Protein AF-A0AAD2FPY6-F1 (afdb_monomer)

Radius of gyration: 21.49 Å; Cα contacts (8 Å, |Δi|>4): 283; chains: 1; bounding box: 86×45×72 Å

Organism: NCBI:txid2856

Nearest PDB structures (foldseek):
  3mx7-assembly1_A  TM=7.361E-01  e=7.196E-02  Homo sapiens
  7exo-assembly1_A  TM=6.434E-01  e=6.376E-01  Methanocaldococcus jannaschii DSM 2661
  5m3l-assembly1_M  TM=3.464E-01  e=4.542E+00  Lumbricus terrestris
  3dwo-assembly1_X  TM=2.049E-01  e=5.649E+00  Pseudomonas aeruginosa

Solvent-accessible surface area (backbone atoms only — not comparable to full-atom values): 12281 Å² total; per-residue (Å²): 140,84,84,84,80,87,82,74,87,87,76,80,83,72,75,75,75,81,50,68,45,68,20,42,57,47,81,43,70,42,60,101,75,70,44,87,45,21,36,36,38,37,40,38,31,33,52,68,71,51,90,71,67,79,55,72,46,39,42,35,41,39,37,28,71,80,73,34,38,36,38,34,27,50,74,84,43,81,74,49,73,54,66,52,83,73,71,61,61,50,75,52,73,52,66,50,98,90,64,57,34,40,34,43,35,41,41,77,62,84,70,87,84,49,34,96,78,48,35,44,66,40,48,29,51,72,54,37,75,50,53,70,50,73,74,77,85,70,98,66,82,86,71,80,78,69,82,72,87,61,98,40,50,49,32,53,53,50,67,78,27,76,88,54,61,73,79,61,95,74,66,77,77,82,83,55,84,84,78,78,81,80,78,79,80,79,77,82,83,85,78,134

Secondary structure (DSSP, 8-state):
-------------------B--EEEEEEE-STT--TTEEEEEEEEEBSS-SS--PEEEEEEEEETTTTEEEEEETTEEEEEEE--S-SEEEEEEE-TTS-EEEEEEESSPPTTS-TT-B-EEEEETTEEPPEE----S-------------S--BHHHHH-TT-----TTTTSSS-----------------

Structure (mmCIF, N/CA/C/O backbone):
data_AF-A0AAD2FPY6-F1
#
_entry.id   AF-A0AAD2FPY6-F1
#
loop_
_atom_site.group_PDB
_atom_site.id
_atom_site.type_symbol
_atom_site.label_atom_id
_atom_site.label_alt_id
_atom_site.label_comp_id
_atom_site.label_asym_id
_atom_site.label_entity_id
_atom_site.label_seq_id
_atom_site.pdbx_PDB_ins_code
_atom_site.Cartn_x
_atom_site.Cartn_y
_atom_site.Cartn_z
_atom_site.occupancy
_atom_site.B_iso_or_equiv
_atom_site.auth_seq_id
_atom_site.auth_comp_id
_atom_site.auth_asym_id
_atom_site.auth_atom_id
_atom_site.pdbx_PDB_model_num
ATOM 1 N N . MET A 1 1 ? -65.415 -17.790 -3.833 1.00 41.69 1 MET A N 1
ATOM 2 C CA . MET A 1 1 ? -64.042 -18.068 -3.365 1.00 41.69 1 MET A CA 1
ATOM 3 C C . MET A 1 1 ? -63.101 -17.266 -4.238 1.00 41.69 1 MET A C 1
ATOM 5 O O . MET A 1 1 ? -62.946 -17.594 -5.404 1.00 41.69 1 MET A O 1
ATOM 9 N N . THR A 1 2 ? -62.577 -16.170 -3.710 1.00 38.69 2 THR A N 1
ATOM 10 C CA . THR A 1 2 ? -61.610 -15.289 -4.374 1.00 38.69 2 THR A CA 1
ATOM 11 C C . THR A 1 2 ? -60.285 -15.458 -3.643 1.00 38.69 2 THR A C 1
ATOM 13 O O . THR A 1 2 ? -60.242 -15.327 -2.423 1.00 38.69 2 THR A O 1
ATOM 16 N N . ILE A 1 3 ? -59.238 -15.835 -4.375 1.00 44.59 3 ILE A N 1
ATOM 17 C CA . ILE A 1 3 ? -57.893 -16.057 -3.837 1.00 44.59 3 ILE A CA 1
ATOM 18 C C . ILE A 1 3 ? -57.096 -14.787 -4.134 1.00 44.59 3 ILE A C 1
ATOM 20 O O . ILE A 1 3 ? -56.821 -14.497 -5.296 1.00 44.59 3 ILE A O 1
ATOM 24 N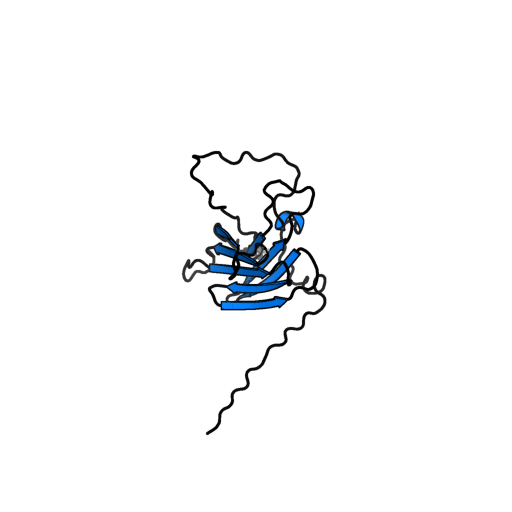 N . SER A 1 4 ? -56.779 -14.017 -3.094 1.00 42.12 4 SER A N 1
ATOM 25 C CA . SER A 1 4 ? -55.832 -12.902 -3.173 1.00 42.12 4 SER A CA 1
ATOM 26 C C . SER A 1 4 ? -54.415 -13.462 -3.086 1.00 42.12 4 SER A C 1
ATOM 28 O O . SER A 1 4 ? -54.104 -14.196 -2.150 1.00 42.12 4 SER A O 1
ATOM 30 N N . ILE A 1 5 ? -53.575 -13.139 -4.067 1.00 52.44 5 ILE A N 1
ATOM 31 C CA . ILE A 1 5 ? -52.151 -13.481 -4.079 1.00 52.44 5 ILE A CA 1
ATOM 32 C C . ILE A 1 5 ? -51.395 -12.173 -3.842 1.00 52.44 5 ILE A C 1
ATOM 34 O O . ILE A 1 5 ? -51.294 -11.348 -4.750 1.00 52.44 5 ILE A O 1
ATOM 38 N N . ASP A 1 6 ? -50.913 -11.974 -2.616 1.00 47.16 6 ASP A N 1
ATOM 39 C CA . ASP A 1 6 ? -49.970 -10.905 -2.287 1.00 47.16 6 ASP A CA 1
ATOM 40 C C . ASP A 1 6 ? -48.587 -11.293 -2.820 1.00 47.16 6 ASP A C 1
ATOM 42 O O . ASP A 1 6 ? -47.890 -12.138 -2.257 1.00 47.16 6 ASP A O 1
ATOM 46 N N . ASN A 1 7 ? -48.193 -10.677 -3.933 1.00 45.91 7 ASN A N 1
ATOM 47 C CA . ASN A 1 7 ? -46.814 -10.688 -4.405 1.00 45.91 7 ASN A CA 1
ATOM 48 C C . ASN A 1 7 ? -46.072 -9.515 -3.759 1.00 45.91 7 ASN A C 1
ATOM 50 O O . ASN A 1 7 ? -46.011 -8.421 -4.320 1.00 45.91 7 ASN A O 1
ATOM 54 N N . THR A 1 8 ? -45.483 -9.754 -2.592 1.00 52.88 8 THR A N 1
ATOM 55 C CA . THR A 1 8 ? -44.493 -8.850 -1.999 1.00 52.88 8 THR A CA 1
ATOM 56 C C . THR A 1 8 ? -43.105 -9.310 -2.447 1.00 52.88 8 THR A C 1
ATOM 58 O O . THR A 1 8 ? -42.637 -10.348 -1.976 1.00 52.88 8 THR A O 1
ATOM 61 N N . PRO A 1 9 ? -42.405 -8.602 -3.351 1.00 48.06 9 PRO A N 1
ATOM 62 C CA . PRO A 1 9 ? -40.999 -8.886 -3.591 1.00 48.06 9 PRO A CA 1
ATOM 63 C C . PRO A 1 9 ? -40.174 -8.375 -2.402 1.00 48.06 9 PRO A C 1
ATOM 65 O O . PRO A 1 9 ? -39.776 -7.216 -2.342 1.00 48.06 9 PRO A O 1
ATOM 68 N N . SER A 1 10 ? -39.919 -9.253 -1.435 1.00 53.12 10 SER A N 1
ATOM 69 C CA . SER A 1 10 ? -38.893 -9.073 -0.411 1.00 53.12 10 SER A CA 1
ATOM 70 C C . SER A 1 10 ? -37.548 -9.542 -0.963 1.00 53.12 10 SER A C 1
ATOM 72 O O . SER A 1 10 ? -37.195 -10.706 -0.797 1.00 53.12 10 SER A O 1
ATOM 74 N N . ASN A 1 11 ? -36.829 -8.660 -1.658 1.00 49.25 11 ASN A N 1
ATOM 75 C CA . ASN A 1 11 ? -35.364 -8.658 -1.650 1.00 49.25 11 ASN A CA 1
ATOM 76 C C . ASN A 1 11 ? -34.836 -7.390 -2.330 1.00 49.25 11 ASN A C 1
ATOM 78 O O . ASN A 1 11 ? -34.628 -7.352 -3.540 1.00 49.25 11 ASN A O 1
ATOM 82 N N . VAL A 1 12 ? -34.631 -6.340 -1.542 1.00 45.53 12 VAL A N 1
ATOM 83 C CA . VAL A 1 12 ? -33.696 -5.278 -1.911 1.00 45.53 12 VAL A CA 1
ATOM 84 C C . VAL A 1 12 ? -32.571 -5.381 -0.901 1.00 45.53 12 VAL A C 1
ATOM 86 O O . VAL A 1 12 ? -32.570 -4.708 0.127 1.00 45.53 12 VAL A O 1
ATOM 89 N N . ASP A 1 13 ? -31.657 -6.307 -1.181 1.00 43.38 13 ASP A N 1
ATOM 90 C CA . ASP A 1 13 ? -30.332 -6.311 -0.581 1.00 43.38 13 ASP A CA 1
ATOM 91 C C . ASP A 1 13 ? -29.647 -5.042 -1.098 1.00 43.38 13 ASP A C 1
ATOM 93 O O . ASP A 1 13 ? -29.102 -4.990 -2.202 1.00 43.38 13 ASP A O 1
ATOM 97 N N . THR A 1 14 ? -29.862 -3.946 -0.371 1.00 39.25 14 THR A N 1
ATOM 98 C CA . THR A 1 14 ? -29.267 -2.653 -0.682 1.00 39.25 14 THR A CA 1
ATOM 99 C C . THR A 1 14 ? -27.809 -2.795 -0.302 1.00 39.25 14 THR A C 1
ATOM 101 O O . THR A 1 14 ? -27.435 -2.581 0.846 1.00 39.25 14 THR A O 1
ATOM 104 N N . THR A 1 15 ? -26.995 -3.230 -1.260 1.00 49.34 15 THR A N 1
ATOM 105 C CA . THR A 1 15 ? -25.542 -3.184 -1.158 1.00 49.34 15 THR A CA 1
ATOM 106 C C . THR A 1 15 ? -25.181 -1.709 -1.022 1.00 49.34 15 THR A C 1
ATOM 108 O O . THR A 1 15 ? -25.094 -0.990 -2.019 1.00 49.34 15 THR A O 1
ATOM 111 N N . GLU A 1 16 ? -25.095 -1.214 0.215 1.00 48.28 16 GLU A N 1
ATOM 112 C CA . GLU A 1 16 ? -24.721 0.166 0.484 1.00 48.28 16 GLU A CA 1
ATOM 113 C C . GLU A 1 16 ? -23.359 0.396 -0.163 1.00 48.28 16 GLU A C 1
ATOM 115 O O . GLU A 1 16 ? -22.349 -0.209 0.199 1.00 48.28 16 GLU A O 1
ATOM 120 N N . ALA A 1 17 ? -23.360 1.201 -1.223 1.00 53.75 17 ALA A N 1
ATOM 121 C CA . ALA A 1 17 ? -22.190 1.433 -2.037 1.00 53.75 17 ALA A CA 1
ATOM 122 C C . ALA A 1 17 ? -21.151 2.184 -1.199 1.00 53.75 17 ALA A C 1
ATOM 124 O O . ALA A 1 17 ? -21.163 3.411 -1.134 1.00 53.75 17 ALA A O 1
ATOM 125 N N . THR A 1 18 ? -20.227 1.437 -0.592 1.00 55.56 18 THR A N 1
ATOM 126 C CA . THR A 1 18 ? -19.112 1.979 0.186 1.00 55.56 18 THR A CA 1
ATOM 127 C C . THR A 1 18 ? -18.372 3.013 -0.644 1.00 55.56 18 THR A C 1
ATOM 129 O O . THR A 1 18 ? -17.821 2.683 -1.692 1.00 55.56 18 THR A O 1
ATOM 132 N N . SER A 1 19 ? -18.417 4.277 -0.246 1.00 63.72 19 SER A N 1
ATOM 133 C CA . SER A 1 19 ? -17.789 5.357 -1.002 1.00 63.72 19 SER A CA 1
ATOM 134 C C . SER A 1 19 ? -16.558 5.810 -0.230 1.00 63.72 19 SER A C 1
ATOM 136 O O . SER A 1 19 ? -16.659 6.383 0.847 1.00 63.72 19 SER A O 1
ATOM 138 N N . VAL A 1 20 ? -15.375 5.495 -0.741 1.00 64.38 20 VAL A N 1
ATOM 139 C CA . VAL A 1 20 ? -14.111 5.994 -0.188 1.00 64.38 20 VAL A CA 1
ATOM 140 C C . VAL A 1 20 ? -13.728 7.205 -1.025 1.00 64.38 20 VAL A C 1
ATOM 142 O O . VAL A 1 20 ? -13.802 7.143 -2.256 1.00 64.38 20 VAL A O 1
ATOM 145 N N . SER A 1 21 ? -13.389 8.322 -0.381 1.00 67.12 21 SER A N 1
ATOM 146 C CA . SER A 1 21 ? -12.919 9.501 -1.110 1.00 67.12 21 SER A CA 1
ATOM 147 C C . SER A 1 21 ? -11.540 9.247 -1.725 1.00 67.12 21 SER A C 1
ATOM 149 O O . SER A 1 21 ? -10.844 8.304 -1.353 1.00 67.12 21 SER A O 1
ATOM 151 N N . GLU A 1 22 ? -11.119 10.124 -2.635 1.00 74.81 22 GLU A N 1
ATOM 152 C CA . GLU A 1 22 ? -9.760 10.142 -3.188 1.00 74.81 22 GLU A CA 1
ATOM 153 C C . GLU A 1 22 ? -8.692 9.976 -2.094 1.00 74.81 22 GLU A C 1
ATOM 155 O O . GLU A 1 22 ? -8.783 10.597 -1.028 1.00 74.81 22 GLU A O 1
ATOM 160 N N . ALA A 1 23 ? -7.686 9.136 -2.358 1.00 81.62 23 ALA A N 1
ATOM 161 C CA . ALA A 1 23 ? -6.507 9.031 -1.511 1.00 81.62 23 ALA A CA 1
ATOM 162 C C . ALA A 1 23 ? -5.367 9.870 -2.071 1.00 81.62 23 ALA A C 1
ATOM 164 O O . ALA A 1 23 ? -5.104 9.900 -3.275 1.00 81.62 23 ALA A O 1
ATOM 165 N N . THR A 1 24 ? -4.608 10.464 -1.162 1.00 89.19 24 THR A N 1
ATOM 166 C CA . THR A 1 24 ? -3.280 10.987 -1.479 1.00 89.19 24 THR A CA 1
ATOM 167 C C . THR A 1 24 ? -2.241 9.903 -1.227 1.00 89.19 24 THR A C 1
ATOM 169 O O . THR A 1 24 ? -2.296 9.197 -0.219 1.00 89.19 24 THR A O 1
ATOM 172 N N . LEU A 1 25 ? -1.299 9.757 -2.160 1.00 91.62 25 LEU A N 1
ATOM 173 C CA . LEU A 1 25 ? -0.157 8.855 -2.028 1.00 91.62 25 LEU A CA 1
ATOM 174 C C . LEU A 1 25 ? 1.131 9.670 -1.906 1.00 91.62 25 LEU A C 1
ATOM 176 O O . LEU A 1 25 ? 1.443 10.469 -2.787 1.00 91.62 25 LEU A O 1
ATOM 180 N N . SER A 1 26 ? 1.924 9.386 -0.874 1.00 92.44 26 SER A N 1
ATOM 181 C CA . SER A 1 26 ? 3.314 9.839 -0.760 1.00 92.44 26 SER A CA 1
ATOM 182 C C . SER A 1 26 ? 4.266 8.645 -0.708 1.00 92.44 26 SER A C 1
ATOM 184 O O . SER A 1 26 ? 3.984 7.629 -0.069 1.00 92.44 26 SER A O 1
ATOM 186 N N . VAL A 1 27 ? 5.407 8.751 -1.395 1.00 92.19 27 VAL A N 1
ATOM 187 C CA . VAL A 1 27 ? 6.442 7.709 -1.425 1.00 92.19 27 VAL A CA 1
ATOM 188 C C . VAL A 1 27 ? 7.807 8.319 -1.148 1.00 92.19 27 VAL A C 1
ATOM 190 O O . VAL A 1 27 ? 8.430 8.931 -2.011 1.00 92.19 27 VAL A O 1
ATOM 193 N N . GLU A 1 28 ? 8.351 8.033 0.027 1.00 92.19 28 GLU A N 1
ATOM 194 C CA . GLU A 1 28 ? 9.605 8.615 0.492 1.00 92.19 28 GLU A CA 1
ATOM 195 C C . GLU A 1 28 ? 10.714 7.567 0.621 1.00 92.19 28 GLU A C 1
ATOM 197 O O . GLU A 1 28 ? 10.484 6.384 0.886 1.00 92.19 28 GLU A O 1
ATOM 202 N N . ASN A 1 29 ? 11.967 7.991 0.435 1.00 90.50 29 ASN A N 1
ATOM 203 C CA . ASN A 1 29 ? 13.130 7.191 0.824 1.00 90.50 29 ASN A CA 1
ATOM 204 C C . ASN A 1 29 ? 13.453 7.476 2.291 1.00 90.50 29 ASN A C 1
ATOM 206 O O . ASN A 1 29 ? 13.927 8.564 2.608 1.00 90.50 29 ASN A O 1
ATOM 210 N N . VAL A 1 30 ? 13.280 6.491 3.171 1.00 86.69 30 VAL A N 1
ATOM 211 C CA . VAL A 1 30 ? 13.508 6.671 4.612 1.00 86.69 30 VAL A CA 1
ATOM 212 C C . VAL A 1 30 ? 14.720 5.882 5.098 1.00 86.69 30 VAL A C 1
ATOM 214 O O . VAL A 1 30 ? 15.053 4.823 4.575 1.00 86.69 30 VAL A O 1
ATOM 217 N N . GLY A 1 31 ? 15.407 6.384 6.126 1.00 77.88 31 GLY A N 1
ATOM 218 C CA . GLY A 1 31 ? 16.522 5.698 6.784 1.00 77.88 31 GLY A CA 1
ATOM 219 C C . GLY A 1 31 ? 17.791 6.541 6.910 1.00 77.88 31 GLY A C 1
ATOM 220 O O . GLY A 1 31 ? 18.109 7.364 6.055 1.00 77.88 31 GLY A O 1
ATOM 221 N N . ARG A 1 32 ? 18.562 6.265 7.972 1.00 69.31 32 ARG A N 1
ATOM 222 C CA . ARG A 1 32 ? 19.718 7.059 8.439 1.00 69.31 32 ARG A CA 1
ATOM 223 C C . ARG A 1 32 ? 20.771 7.387 7.369 1.00 69.31 32 ARG A C 1
ATOM 225 O O . ARG A 1 32 ? 21.484 8.369 7.508 1.00 69.31 32 ARG A O 1
ATOM 232 N N . PHE A 1 33 ? 20.872 6.581 6.312 1.00 64.44 33 PHE A N 1
ATOM 233 C CA . PHE A 1 33 ? 21.892 6.723 5.266 1.00 64.44 33 PHE A CA 1
ATOM 234 C C . PHE A 1 33 ? 21.327 7.014 3.865 1.00 64.44 33 PHE A C 1
ATOM 236 O O . PHE A 1 33 ? 22.000 6.701 2.887 1.00 64.44 33 PHE A O 1
ATOM 243 N N . LYS A 1 34 ? 20.094 7.541 3.739 1.00 57.00 34 LYS A N 1
ATOM 244 C CA . LYS A 1 34 ? 19.429 7.813 2.439 1.00 57.00 34 LYS A CA 1
ATOM 245 C C . LYS A 1 34 ? 19.531 6.644 1.442 1.00 57.00 34 LYS A C 1
ATOM 247 O O . LYS A 1 34 ? 19.706 6.828 0.241 1.00 57.00 34 LYS A O 1
ATOM 252 N N . LYS A 1 35 ? 19.472 5.402 1.931 1.00 61.34 35 LYS A N 1
ATOM 253 C CA . LYS A 1 35 ? 19.558 4.230 1.054 1.00 61.34 35 LYS A CA 1
ATOM 254 C C . LYS A 1 35 ? 18.195 4.043 0.398 1.00 61.34 35 LYS A C 1
ATOM 256 O O . LYS A 1 35 ? 17.244 3.713 1.097 1.00 61.34 35 LYS A O 1
ATOM 261 N N . ALA A 1 36 ? 18.142 4.125 -0.933 1.00 71.56 36 ALA A N 1
ATOM 262 C CA . ALA A 1 36 ? 16.979 3.828 -1.790 1.00 71.56 36 ALA A CA 1
ATOM 263 C C . ALA A 1 36 ? 16.315 2.446 -1.551 1.00 71.56 36 ALA A C 1
ATOM 265 O O . ALA A 1 36 ? 15.308 2.096 -2.164 1.00 71.56 36 ALA A O 1
ATOM 266 N N . ASN A 1 37 ? 16.891 1.646 -0.653 1.00 81.88 37 ASN A N 1
ATOM 267 C CA . ASN A 1 37 ? 16.439 0.326 -0.254 1.00 81.88 37 ASN A CA 1
ATOM 268 C C . ASN A 1 37 ? 15.353 0.343 0.823 1.00 81.88 37 ASN A C 1
ATOM 270 O O . ASN A 1 37 ? 14.791 -0.716 1.074 1.00 81.88 37 ASN A O 1
ATOM 274 N N . LYS A 1 38 ? 15.085 1.469 1.491 1.00 90.56 38 LYS A N 1
ATOM 275 C CA . LYS A 1 38 ? 14.006 1.564 2.476 1.00 90.56 38 LYS A CA 1
ATOM 276 C C . LYS A 1 38 ? 13.040 2.675 2.065 1.00 90.56 38 LYS A C 1
ATOM 278 O O . LYS A 1 38 ? 13.452 3.807 1.817 1.00 90.56 38 LYS A O 1
ATOM 283 N N . LYS A 1 39 ? 11.771 2.306 1.922 1.00 92.50 39 LYS A N 1
ATOM 284 C CA . LYS A 1 39 ? 10.684 3.172 1.473 1.00 92.50 39 LYS A CA 1
ATOM 285 C C . LYS A 1 39 ? 9.662 3.342 2.584 1.00 92.50 39 LYS A C 1
ATOM 287 O O . LYS A 1 39 ? 9.417 2.386 3.315 1.00 92.50 39 LYS A O 1
ATOM 292 N N . LEU A 1 40 ? 9.096 4.535 2.681 1.00 94.75 40 LEU A N 1
ATOM 293 C CA . LEU A 1 40 ? 7.865 4.797 3.410 1.00 94.75 40 LEU A CA 1
ATOM 294 C C . LEU A 1 40 ? 6.814 5.144 2.366 1.00 94.75 40 LEU A C 1
ATOM 296 O O . LEU A 1 40 ? 7.020 6.059 1.572 1.00 94.75 40 LEU A O 1
ATOM 300 N N . ILE A 1 41 ? 5.760 4.347 2.312 1.00 95.31 41 ILE A N 1
ATOM 301 C CA . ILE A 1 41 ? 4.612 4.569 1.448 1.00 95.31 41 ILE A CA 1
ATOM 302 C C . ILE A 1 41 ? 3.468 4.967 2.365 1.00 95.31 41 ILE A C 1
ATOM 304 O O . ILE A 1 41 ? 3.171 4.229 3.302 1.00 95.31 41 ILE A O 1
ATOM 308 N N . THR A 1 42 ? 2.860 6.116 2.107 1.00 95.81 42 THR A N 1
ATOM 309 C CA . THR A 1 42 ? 1.782 6.663 2.927 1.00 95.81 42 THR A CA 1
ATOM 310 C C . THR A 1 42 ? 0.567 6.898 2.050 1.00 95.81 42 THR A C 1
ATOM 312 O O . THR A 1 42 ? 0.670 7.599 1.043 1.00 95.81 42 THR A O 1
ATOM 315 N N . TRP A 1 43 ? -0.564 6.326 2.445 1.00 95.25 43 TRP A N 1
ATOM 316 C CA . TRP A 1 43 ? -1.873 6.628 1.887 1.00 95.25 43 TRP A CA 1
ATOM 317 C C . TRP A 1 43 ? -2.680 7.390 2.923 1.00 95.25 43 TRP A C 1
ATOM 319 O O . TRP A 1 43 ? -2.770 6.943 4.066 1.00 95.25 43 TRP A O 1
ATOM 329 N N . THR A 1 44 ? -3.300 8.490 2.513 1.00 93.94 44 THR A N 1
ATOM 330 C CA . THR A 1 44 ? -4.260 9.213 3.350 1.00 93.94 44 THR A CA 1
ATOM 331 C C . THR A 1 44 ? -5.586 9.316 2.615 1.00 93.94 44 THR A C 1
ATOM 333 O O . THR A 1 44 ? -5.605 9.807 1.486 1.00 93.94 44 THR A O 1
ATOM 336 N N . PHE A 1 45 ? -6.669 8.848 3.235 1.00 92.00 45 PHE A N 1
ATOM 337 C CA . PHE A 1 45 ? -8.019 8.803 2.660 1.00 92.00 45 PHE A CA 1
ATOM 338 C C . PHE A 1 45 ? -9.074 9.144 3.716 1.00 92.00 45 PHE A C 1
ATOM 340 O O . PHE A 1 45 ? -8.795 9.072 4.908 1.00 92.00 45 PHE A O 1
ATOM 347 N N . VAL A 1 46 ? -10.287 9.499 3.293 1.00 89.56 46 VAL A N 1
ATOM 348 C CA . VAL A 1 46 ? -11.433 9.680 4.194 1.00 89.56 46 VAL A CA 1
ATOM 349 C C . VAL A 1 46 ? -12.443 8.576 3.904 1.00 89.56 46 VAL A C 1
ATOM 351 O O . VAL A 1 46 ? -12.871 8.399 2.758 1.00 89.56 46 VAL A O 1
ATOM 354 N N . ASP A 1 47 ? -12.822 7.827 4.938 1.00 84.31 47 ASP A N 1
ATOM 355 C CA . ASP A 1 47 ? -13.958 6.916 4.843 1.00 84.31 47 ASP A CA 1
ATOM 356 C C . ASP A 1 47 ? -15.249 7.731 4.985 1.00 84.31 47 ASP A C 1
ATOM 358 O O . ASP A 1 47 ? -15.468 8.401 5.993 1.00 84.31 47 ASP A O 1
ATOM 362 N N . THR A 1 48 ? -16.094 7.731 3.951 1.00 74.81 48 THR A N 1
ATOM 363 C CA . THR A 1 48 ? -17.348 8.501 3.982 1.00 74.81 48 THR A CA 1
ATOM 364 C C . THR A 1 48 ? -18.523 7.724 4.574 1.00 74.81 48 THR A C 1
ATOM 366 O O . THR A 1 48 ? -19.594 8.305 4.733 1.00 74.81 48 THR A O 1
ATOM 369 N N . MET A 1 49 ? -18.329 6.446 4.927 1.00 69.25 49 MET A N 1
ATOM 370 C CA . MET A 1 49 ? -19.371 5.593 5.512 1.00 69.25 49 MET A CA 1
ATOM 371 C C . MET A 1 49 ? -19.440 5.681 7.037 1.00 69.25 49 MET A C 1
ATOM 373 O O . MET A 1 49 ? -20.499 5.419 7.609 1.00 69.25 49 MET A O 1
ATOM 377 N N . SER A 1 50 ? -18.346 6.051 7.712 1.00 64.62 50 SER A N 1
ATOM 378 C CA . SER A 1 50 ? -18.392 6.258 9.158 1.00 64.62 50 SER A CA 1
ATOM 379 C C . SER A 1 50 ? -19.208 7.518 9.453 1.00 64.62 50 SER A C 1
ATOM 381 O O . SER A 1 50 ? -18.784 8.645 9.192 1.00 64.62 50 SER A O 1
ATOM 383 N N . ASN A 1 51 ? -20.420 7.326 9.980 1.00 57.53 51 ASN A N 1
ATOM 384 C CA . ASN A 1 51 ? -21.316 8.412 10.393 1.00 57.53 51 ASN A CA 1
ATOM 385 C C . ASN A 1 51 ? -20.737 9.256 11.544 1.00 57.53 51 ASN A C 1
ATOM 387 O O . ASN A 1 51 ? -21.257 10.331 11.844 1.00 57.53 51 ASN A O 1
ATOM 391 N N . GLU A 1 52 ? -19.652 8.795 12.166 1.00 57.47 52 GLU A N 1
ATOM 392 C CA . GLU A 1 52 ? -18.954 9.477 13.244 1.00 57.47 52 GLU A CA 1
ATOM 393 C C . GLU A 1 52 ? -17.575 9.917 12.743 1.00 57.47 52 GLU A C 1
ATOM 395 O O . GLU A 1 52 ? -16.661 9.115 12.593 1.00 57.47 52 GLU A O 1
ATOM 400 N N . ASN A 1 53 ? -17.462 11.220 12.476 1.00 59.19 53 ASN A N 1
ATOM 401 C CA . ASN A 1 53 ? -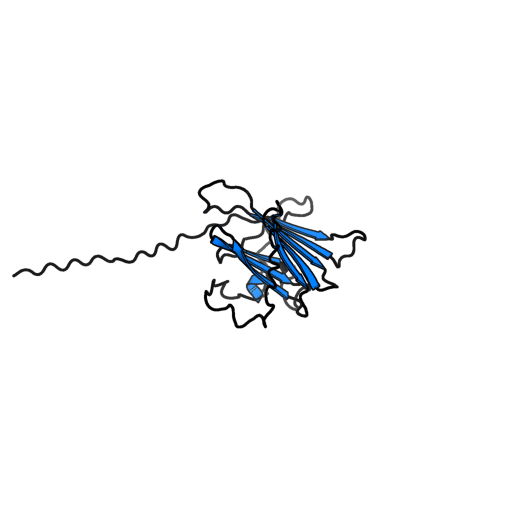16.247 11.955 12.119 1.00 59.19 53 ASN A CA 1
ATOM 402 C C . ASN A 1 53 ? -15.557 11.536 10.806 1.00 59.19 53 ASN A C 1
ATOM 404 O O . ASN A 1 53 ? -14.931 10.492 10.685 1.00 59.19 53 ASN A O 1
ATOM 408 N N . LYS A 1 54 ? -15.580 12.458 9.831 1.00 76.06 54 LYS A N 1
ATOM 409 C CA . LYS A 1 54 ? -14.816 12.407 8.568 1.00 76.06 54 LYS A CA 1
ATOM 410 C C . LYS A 1 54 ? -13.319 12.641 8.805 1.00 76.06 54 LYS A C 1
ATOM 412 O O . LYS A 1 54 ? -12.726 13.544 8.210 1.00 76.06 54 LYS A O 1
ATOM 417 N N . GLU A 1 55 ? -12.731 11.915 9.743 1.00 86.69 55 GLU A N 1
ATOM 418 C CA . GLU A 1 55 ? -11.307 12.011 10.016 1.00 86.69 55 GLU A CA 1
ATOM 419 C C . GLU A 1 55 ? -10.521 11.269 8.928 1.00 86.69 55 GLU A C 1
ATOM 421 O O . GLU A 1 55 ? -10.927 10.197 8.475 1.00 86.69 55 GLU A O 1
ATOM 426 N N . PRO A 1 56 ? -9.421 11.860 8.434 1.00 91.38 56 PRO A N 1
ATOM 427 C CA . PRO A 1 56 ? -8.589 11.204 7.447 1.00 91.38 56 PRO A CA 1
ATOM 428 C C . PRO A 1 56 ? -7.814 10.055 8.096 1.00 91.38 56 PRO A C 1
ATOM 430 O O . PRO A 1 56 ? -7.018 10.272 9.009 1.00 91.38 56 PRO A O 1
ATOM 433 N N . HIS A 1 57 ? -7.983 8.853 7.560 1.00 93.19 57 HIS A N 1
ATOM 434 C CA . HIS A 1 57 ? -7.163 7.703 7.902 1.00 93.19 57 HIS A CA 1
ATOM 435 C C . HIS A 1 57 ? -5.825 7.772 7.182 1.00 93.19 57 HIS A C 1
ATOM 437 O O . HIS A 1 57 ? -5.747 8.140 6.008 1.00 93.19 57 HIS A O 1
ATOM 443 N N . THR A 1 58 ? -4.761 7.375 7.870 1.00 95.94 58 THR A N 1
ATOM 444 C CA . THR A 1 58 ? -3.400 7.314 7.345 1.00 95.94 58 THR A CA 1
ATOM 445 C C . THR A 1 58 ? -2.846 5.903 7.472 1.00 95.94 58 THR A C 1
ATOM 447 O O . THR A 1 58 ? -2.503 5.437 8.558 1.00 95.94 58 THR A O 1
ATOM 450 N N . VAL A 1 59 ? -2.684 5.233 6.334 1.00 96.88 59 VAL A N 1
ATOM 451 C CA . VAL A 1 59 ? -2.018 3.932 6.241 1.00 96.88 59 VAL A CA 1
ATOM 452 C C . VAL A 1 59 ? -0.570 4.153 5.841 1.00 96.88 59 VAL A C 1
ATOM 454 O O . VAL A 1 59 ? -0.283 4.807 4.840 1.00 96.88 59 VAL A O 1
ATOM 457 N N . THR A 1 60 ? 0.360 3.568 6.589 1.00 97.31 60 THR A N 1
ATOM 458 C CA . THR A 1 60 ? 1.786 3.594 6.255 1.00 97.31 60 THR A CA 1
ATOM 459 C C . THR A 1 60 ? 2.322 2.189 6.051 1.00 97.31 60 THR A C 1
ATOM 461 O O . THR A 1 60 ? 2.070 1.296 6.854 1.00 97.31 60 THR A O 1
ATOM 464 N N . LEU A 1 61 ? 3.107 2.010 4.993 1.00 96.62 61 LEU A N 1
ATOM 465 C CA . LEU A 1 61 ? 3.947 0.845 4.757 1.00 96.62 61 LEU A CA 1
ATOM 466 C C . LEU A 1 61 ? 5.406 1.294 4.770 1.00 96.62 61 LEU A C 1
ATOM 468 O O . LEU A 1 61 ? 5.906 1.916 3.830 1.00 96.62 61 LEU A O 1
ATOM 472 N N . GLU A 1 62 ? 6.122 0.920 5.820 1.00 95.44 62 GLU A N 1
ATOM 473 C CA . GLU A 1 62 ? 7.571 0.995 5.836 1.00 95.44 62 GLU A CA 1
ATOM 474 C C . GLU A 1 62 ? 8.137 -0.310 5.275 1.00 95.44 62 GLU A C 1
ATOM 476 O O . GLU A 1 62 ? 7.944 -1.372 5.858 1.00 95.44 62 GLU A O 1
ATOM 481 N N . TRP A 1 63 ? 8.879 -0.251 4.168 1.00 93.12 63 TRP A N 1
ATOM 482 C CA . TRP A 1 63 ? 9.418 -1.442 3.516 1.00 93.12 63 TRP A CA 1
ATOM 483 C C . TRP A 1 63 ? 10.909 -1.336 3.209 1.00 93.12 6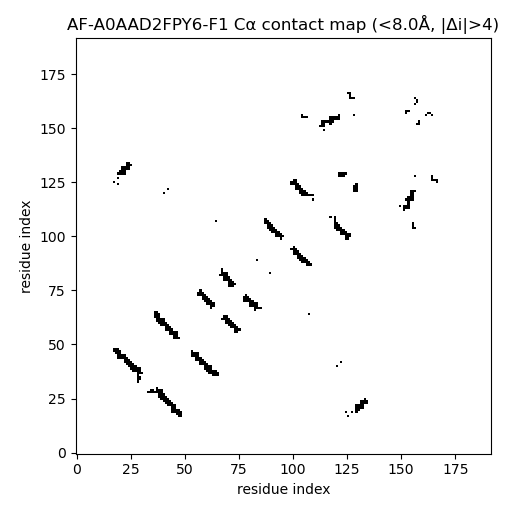3 TRP A C 1
ATOM 485 O O . TRP A 1 63 ? 11.368 -0.482 2.447 1.00 93.12 63 TRP A O 1
ATOM 495 N N . ASN A 1 64 ? 11.690 -2.265 3.762 1.00 91.06 64 ASN A N 1
ATOM 496 C CA . ASN A 1 64 ? 13.091 -2.457 3.420 1.00 91.06 64 ASN A CA 1
ATOM 497 C C . ASN A 1 64 ? 13.240 -3.501 2.303 1.00 91.06 64 ASN A C 1
ATOM 499 O O . ASN A 1 64 ? 13.363 -4.697 2.565 1.00 91.06 64 ASN A O 1
ATOM 503 N N . LYS A 1 65 ? 13.348 -3.028 1.060 1.00 86.62 65 LYS A N 1
ATOM 504 C CA . LYS A 1 65 ? 13.514 -3.820 -0.169 1.00 86.62 65 LYS A CA 1
ATOM 505 C C . LYS A 1 65 ? 14.696 -4.789 -0.143 1.00 86.62 65 LYS A C 1
ATOM 507 O O . LYS A 1 65 ? 14.675 -5.784 -0.854 1.00 86.62 65 LYS A O 1
ATOM 512 N N . ARG A 1 66 ? 15.753 -4.504 0.630 1.00 85.50 66 ARG A N 1
ATOM 513 C CA . ARG A 1 66 ? 16.926 -5.394 0.721 1.00 85.50 66 ARG A CA 1
ATOM 514 C C . ARG A 1 66 ? 16.685 -6.556 1.673 1.00 85.50 66 ARG A C 1
ATOM 516 O O . ARG A 1 66 ? 17.105 -7.670 1.388 1.00 85.50 66 ARG A O 1
ATOM 523 N N . SER A 1 67 ? 16.097 -6.282 2.833 1.00 88.38 67 SER A N 1
ATOM 524 C CA . SER A 1 67 ? 15.894 -7.312 3.858 1.00 88.38 67 SER A CA 1
ATOM 525 C C . SER A 1 67 ? 14.525 -7.982 3.791 1.00 88.38 67 SER A C 1
ATOM 527 O O . SER A 1 67 ? 14.342 -8.982 4.476 1.00 88.38 67 SER A O 1
ATOM 529 N N . GLY A 1 68 ? 13.576 -7.435 3.028 1.00 89.12 68 GLY A N 1
ATOM 530 C CA . GLY A 1 68 ? 12.183 -7.886 2.997 1.00 89.12 68 GLY A CA 1
ATOM 531 C C . GLY A 1 68 ? 11.393 -7.536 4.262 1.00 89.12 68 GLY A C 1
ATOM 532 O O . GLY A 1 68 ? 10.231 -7.905 4.372 1.00 89.12 68 GLY A O 1
ATOM 533 N N . LYS A 1 69 ? 12.007 -6.845 5.235 1.00 92.00 69 LYS A N 1
ATOM 534 C CA . LYS A 1 69 ? 11.316 -6.390 6.446 1.00 92.00 69 LYS A CA 1
ATOM 535 C C . LYS A 1 69 ? 10.301 -5.319 6.091 1.00 92.00 69 LYS A C 1
ATOM 537 O O . LYS A 1 69 ? 10.659 -4.373 5.383 1.00 92.00 69 LYS A O 1
ATOM 542 N N . MET A 1 70 ? 9.107 -5.437 6.646 1.00 94.25 70 MET A N 1
ATOM 543 C CA . MET A 1 70 ? 8.082 -4.421 6.523 1.00 94.25 70 MET A CA 1
ATOM 544 C C . MET A 1 70 ? 7.287 -4.234 7.804 1.00 94.25 70 MET A C 1
ATOM 546 O O . MET A 1 70 ? 7.199 -5.145 8.627 1.00 94.25 70 MET A O 1
ATOM 550 N N . VAL A 1 71 ? 6.743 -3.032 7.938 1.00 96.50 71 VAL A N 1
ATOM 551 C CA . VAL A 1 71 ? 5.915 -2.590 9.054 1.00 96.50 71 VAL A CA 1
ATOM 552 C C . VAL A 1 71 ? 4.734 -1.831 8.469 1.00 96.50 71 VAL A C 1
ATOM 554 O O . VAL A 1 71 ? 4.938 -0.951 7.631 1.00 96.50 71 VAL A O 1
ATOM 557 N N . ILE A 1 72 ? 3.526 -2.183 8.894 1.00 97.44 72 ILE A N 1
ATOM 558 C CA . ILE A 1 72 ? 2.289 -1.517 8.489 1.00 97.44 72 ILE A CA 1
ATOM 559 C C . ILE A 1 72 ? 1.690 -0.844 9.713 1.00 97.44 72 ILE A C 1
ATOM 561 O O . ILE A 1 72 ? 1.539 -1.498 10.747 1.00 97.44 72 ILE A O 1
ATOM 565 N N . ASN A 1 73 ? 1.328 0.431 9.586 1.00 98.12 73 ASN A N 1
ATOM 566 C CA . ASN A 1 73 ? 0.575 1.147 10.612 1.00 98.12 73 ASN A CA 1
ATOM 567 C C . ASN A 1 73 ? -0.687 1.766 10.010 1.00 98.12 73 ASN A C 1
ATOM 569 O O . ASN A 1 73 ? -0.658 2.210 8.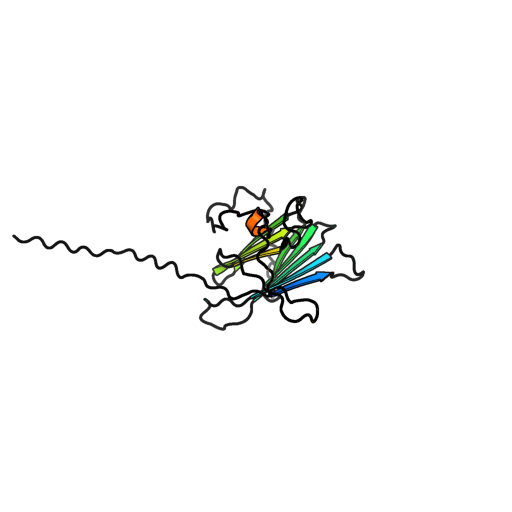862 1.00 98.12 73 ASN A O 1
ATOM 573 N N . LEU A 1 74 ? -1.745 1.841 10.810 1.00 97.00 74 LEU A N 1
ATOM 574 C CA . LEU A 1 74 ? -2.970 2.587 10.539 1.00 97.00 74 LEU A CA 1
ATOM 575 C C . LEU A 1 74 ? -3.114 3.637 11.640 1.00 97.00 74 LEU A C 1
ATOM 577 O O . LEU A 1 74 ? -3.077 3.286 12.816 1.00 97.00 74 LEU A O 1
ATOM 581 N N . ASP A 1 75 ? -3.195 4.912 11.271 1.00 96.06 75 ASP A N 1
ATOM 582 C CA . ASP A 1 75 ? -3.351 6.042 12.202 1.00 96.06 75 ASP A CA 1
ATOM 583 C C . ASP A 1 75 ? -2.290 6.064 13.316 1.00 96.06 75 ASP A C 1
ATOM 585 O O . ASP A 1 75 ? -2.528 6.424 14.465 1.00 96.06 75 ASP A O 1
ATOM 589 N N . GLY A 1 76 ? -1.073 5.634 12.966 1.00 96.06 76 GLY A N 1
ATOM 590 C CA . GLY A 1 76 ? 0.062 5.523 13.886 1.00 96.06 76 GLY A CA 1
ATOM 591 C C . GLY A 1 76 ? 0.078 4.256 14.750 1.00 96.06 76 GLY A C 1
ATOM 592 O O . GLY A 1 76 ? 1.099 3.983 15.382 1.00 96.06 76 GLY A O 1
ATOM 593 N N . ALA A 1 77 ? -0.986 3.449 14.747 1.00 96.88 77 ALA A N 1
ATOM 594 C CA . ALA A 1 77 ? -1.040 2.170 15.444 1.00 96.88 77 ALA A CA 1
ATOM 595 C C . ALA A 1 77 ? -0.447 1.039 14.590 1.00 96.88 77 ALA A C 1
ATOM 597 O O . ALA A 1 77 ? -0.753 0.904 13.404 1.00 96.88 77 ALA A O 1
ATOM 598 N N . LEU A 1 78 ? 0.395 0.202 15.201 1.00 97.06 78 LEU A N 1
ATOM 599 C CA . LEU A 1 78 ? 1.012 -0.945 14.536 1.00 97.06 78 LEU A CA 1
ATOM 600 C C . LEU A 1 78 ? -0.050 -1.991 14.170 1.00 97.06 78 LEU A C 1
ATOM 602 O O . LEU A 1 78 ? -0.663 -2.580 15.055 1.00 97.06 78 LEU A O 1
ATOM 606 N N . VAL A 1 79 ? -0.198 -2.270 12.874 1.00 96.75 79 VAL A N 1
ATOM 607 C CA . VAL A 1 79 ? -1.066 -3.339 12.353 1.00 96.75 79 VAL A CA 1
ATOM 608 C C . VAL A 1 79 ? -0.281 -4.640 12.258 1.00 96.75 79 VAL A C 1
ATOM 610 O O . VAL A 1 79 ? -0.675 -5.661 12.815 1.00 96.75 79 VAL A O 1
ATOM 613 N N . CYS A 1 80 ? 0.864 -4.619 11.571 1.00 95.50 80 CYS A N 1
ATOM 614 C CA . CYS A 1 80 ? 1.717 -5.797 11.474 1.00 95.50 80 CYS A CA 1
ATOM 615 C C . CYS A 1 80 ? 3.192 -5.440 11.262 1.00 95.50 80 CYS A C 1
ATOM 617 O O . CYS A 1 80 ? 3.547 -4.360 10.786 1.00 95.50 80 CYS A O 1
ATOM 619 N N . SER A 1 81 ? 4.067 -6.388 11.597 1.00 95.56 81 SER A N 1
ATOM 620 C CA . SER A 1 81 ? 5.500 -6.305 11.333 1.00 95.56 81 SER A CA 1
ATOM 621 C C . SER A 1 81 ? 6.039 -7.697 11.058 1.00 95.56 81 SER A C 1
ATOM 623 O O . SER A 1 81 ? 6.007 -8.568 11.926 1.00 95.56 81 SER A O 1
ATOM 625 N N . TYR A 1 82 ? 6.531 -7.928 9.844 1.00 91.56 82 TYR A N 1
ATOM 626 C CA . TYR A 1 82 ? 7.149 -9.202 9.501 1.00 91.56 82 TYR A CA 1
ATOM 627 C C . TYR A 1 82 ? 8.199 -9.059 8.404 1.00 91.56 82 TYR A C 1
ATOM 629 O O . TYR A 1 82 ? 8.407 -8.004 7.801 1.00 91.56 82 TYR A O 1
ATOM 637 N N . LYS A 1 83 ? 8.941 -10.143 8.182 1.00 91.00 83 LYS A N 1
ATOM 638 C CA . LYS A 1 83 ? 9.958 -10.228 7.138 1.00 91.00 83 LYS A CA 1
ATOM 639 C C . LYS A 1 83 ? 9.442 -11.128 6.028 1.00 91.00 83 LYS A C 1
ATOM 641 O O . LYS A 1 83 ? 9.410 -12.344 6.201 1.00 91.00 83 LYS A O 1
ATOM 646 N N . HIS A 1 84 ? 9.089 -10.539 4.894 1.00 82.75 84 HIS A N 1
ATOM 647 C CA . HIS A 1 84 ? 8.685 -11.305 3.726 1.00 82.75 84 HIS A CA 1
ATOM 648 C C . HIS A 1 84 ? 9.902 -12.046 3.143 1.00 82.75 84 HIS A C 1
ATOM 650 O O . HIS A 1 84 ? 10.964 -11.450 2.923 1.00 82.75 84 HIS A O 1
ATOM 656 N N . LYS A 1 85 ? 9.778 -13.368 2.970 1.00 76.69 85 LYS A N 1
ATOM 657 C CA . LYS A 1 85 ? 10.792 -14.223 2.341 1.00 76.69 85 LYS A CA 1
ATOM 658 C C . LYS A 1 85 ? 10.338 -14.523 0.914 1.00 76.69 85 LYS A C 1
ATOM 660 O O . LYS A 1 85 ? 9.362 -15.235 0.730 1.00 76.69 85 LYS A O 1
ATOM 665 N N . GLY A 1 86 ? 11.080 -14.028 -0.069 1.00 71.62 86 GLY A N 1
ATOM 666 C CA . GLY A 1 86 ? 10.716 -14.177 -1.478 1.00 71.62 86 GLY A CA 1
ATOM 667 C C . GLY A 1 86 ? 9.872 -13.015 -1.997 1.00 71.62 86 GLY A C 1
ATOM 668 O O . GLY A 1 86 ? 9.787 -11.992 -1.326 1.00 71.62 86 GLY A O 1
ATOM 669 N N . ASN A 1 87 ? 9.380 -13.215 -3.222 1.00 61.53 87 ASN A N 1
ATOM 670 C CA . ASN A 1 87 ? 8.551 -12.383 -4.098 1.00 61.53 87 ASN A CA 1
ATOM 671 C C . ASN A 1 87 ? 8.771 -10.859 -4.108 1.00 61.53 87 ASN A C 1
ATOM 673 O O . ASN A 1 87 ? 8.819 -10.153 -3.106 1.00 61.53 87 ASN A O 1
ATOM 677 N N . ASP A 1 88 ? 8.827 -10.324 -5.326 1.00 85.88 88 ASP A N 1
ATOM 678 C CA . ASP A 1 88 ? 8.885 -8.886 -5.581 1.00 85.88 88 ASP A CA 1
ATOM 679 C C . ASP A 1 88 ? 7.555 -8.173 -5.293 1.00 85.88 88 ASP A C 1
ATOM 681 O O . ASP A 1 88 ? 7.490 -6.959 -5.454 1.00 85.88 88 ASP A O 1
ATOM 685 N N . ILE A 1 89 ? 6.510 -8.887 -4.864 1.00 89.88 89 ILE A N 1
ATOM 686 C CA . ILE A 1 89 ? 5.173 -8.354 -4.589 1.00 89.88 89 ILE A CA 1
ATOM 687 C C . ILE A 1 89 ? 4.762 -8.732 -3.167 1.00 89.88 89 ILE A C 1
ATOM 689 O O . ILE A 1 89 ? 4.836 -9.894 -2.779 1.00 89.88 89 ILE A O 1
ATOM 693 N N . ILE A 1 90 ? 4.297 -7.740 -2.417 1.00 90.81 90 ILE A N 1
ATOM 694 C CA . ILE A 1 90 ? 3.661 -7.889 -1.112 1.00 90.81 90 ILE A CA 1
ATOM 695 C C . ILE A 1 90 ? 2.166 -7.677 -1.287 1.00 90.81 90 ILE A C 1
ATOM 697 O O . ILE A 1 90 ? 1.752 -6.753 -1.986 1.00 90.81 90 ILE A O 1
ATOM 701 N N . SER A 1 91 ? 1.379 -8.491 -0.594 1.00 91.81 91 SER A N 1
ATOM 702 C CA . SER A 1 91 ? -0.034 -8.244 -0.342 1.00 91.81 91 SER A CA 1
ATOM 703 C C . SER A 1 91 ? -0.303 -8.497 1.137 1.00 91.81 91 SER A C 1
ATOM 705 O O . SER A 1 91 ? 0.202 -9.472 1.697 1.00 91.81 91 SER A O 1
ATOM 707 N N . HIS A 1 92 ? -1.041 -7.606 1.786 1.00 93.38 92 HIS A N 1
ATOM 708 C CA . HIS A 1 92 ? -1.479 -7.808 3.161 1.00 93.38 92 HIS A CA 1
ATOM 709 C C . HIS A 1 92 ? -2.903 -7.299 3.320 1.00 93.38 92 HIS A C 1
ATOM 7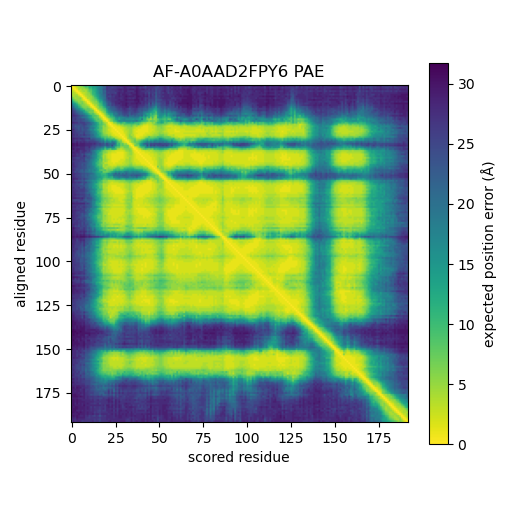11 O O . HIS A 1 92 ? -3.173 -6.137 3.023 1.00 93.38 92 HIS A O 1
ATOM 717 N N . LYS A 1 93 ? -3.781 -8.186 3.789 1.00 94.00 93 LYS A N 1
ATOM 718 C CA . LYS A 1 93 ? -5.191 -7.933 4.069 1.00 94.00 93 LYS A CA 1
ATOM 719 C C . LYS A 1 93 ? -5.411 -7.958 5.576 1.00 94.00 93 LYS A C 1
ATOM 721 O O . LYS A 1 93 ? -4.864 -8.827 6.251 1.00 94.00 93 LYS A O 1
ATOM 726 N N . TRP A 1 94 ? -6.217 -7.034 6.080 1.00 95.00 94 TRP A N 1
ATOM 727 C CA . TRP A 1 94 ? -6.691 -7.046 7.460 1.00 95.00 94 TRP A CA 1
ATOM 728 C C . TRP A 1 94 ? -8.058 -6.369 7.565 1.00 95.00 94 TRP A C 1
ATOM 730 O O . TRP A 1 94 ? -8.516 -5.712 6.629 1.00 95.00 94 TRP A O 1
ATOM 740 N N . GLN A 1 95 ? -8.704 -6.543 8.714 1.00 93.19 95 GLN A N 1
ATOM 741 C CA . GLN A 1 95 ? -9.939 -5.860 9.071 1.00 93.19 95 GLN A CA 1
ATOM 742 C C . GLN A 1 95 ? -9.732 -5.137 10.403 1.00 93.19 95 GLN A C 1
ATOM 744 O O . GLN A 1 95 ? -9.105 -5.674 11.317 1.00 93.19 95 GLN A O 1
ATOM 749 N N . THR A 1 96 ? -10.202 -3.903 10.495 1.00 90.56 96 THR A N 1
ATOM 750 C CA . THR A 1 96 ? -10.182 -3.094 11.717 1.00 90.56 96 THR A CA 1
ATOM 751 C C . THR A 1 96 ? -11.349 -3.462 12.634 1.00 90.56 96 THR A C 1
ATOM 753 O O . THR A 1 96 ? -12.280 -4.169 12.247 1.00 90.56 96 THR A O 1
ATOM 756 N N . SER A 1 97 ? -11.311 -2.996 13.884 1.00 88.00 97 SER A N 1
ATOM 757 C CA . SER A 1 97 ? -12.337 -3.314 14.890 1.00 88.00 97 SER A CA 1
ATOM 758 C C . SER A 1 97 ? -13.724 -2.750 14.572 1.00 88.00 97 SER A C 1
ATOM 760 O O . SER A 1 97 ? -14.719 -3.296 15.036 1.00 88.00 97 SER A O 1
ATOM 762 N N . ASP A 1 98 ? -13.790 -1.669 13.799 1.00 85.06 98 ASP A N 1
ATOM 763 C CA . ASP A 1 98 ? -15.019 -1.050 13.282 1.00 85.06 98 ASP A CA 1
ATOM 764 C C . ASP A 1 98 ? -15.528 -1.717 11.989 1.00 85.06 98 ASP A C 1
ATOM 766 O O . ASP A 1 98 ? -16.567 -1.341 11.456 1.00 85.06 98 ASP A O 1
ATOM 770 N N . GLY A 1 99 ? -14.827 -2.744 11.499 1.00 87.00 99 GLY A N 1
ATOM 771 C CA . GLY A 1 99 ? -15.247 -3.552 10.364 1.00 87.00 99 GLY A CA 1
ATOM 772 C C . GLY A 1 99 ? -14.690 -3.114 9.010 1.00 87.00 99 GLY A C 1
ATOM 773 O O . GLY A 1 99 ? -14.911 -3.847 8.042 1.00 87.00 99 GLY A O 1
ATOM 774 N N . MET A 1 100 ? -13.935 -2.011 8.926 1.00 89.56 100 MET A N 1
ATOM 775 C CA . MET A 1 100 ? -13.272 -1.589 7.687 1.00 89.56 100 MET A CA 1
ATOM 776 C C . MET A 1 100 ? -12.234 -2.633 7.241 1.00 89.56 100 MET A C 1
ATOM 778 O O . MET A 1 100 ? -11.356 -3.064 7.988 1.00 89.56 100 MET A O 1
ATOM 782 N N . GLN A 1 101 ? -12.334 -3.065 5.987 1.00 92.12 101 GLN A N 1
ATOM 783 C CA . GLN A 1 101 ? -11.427 -4.037 5.384 1.00 92.12 101 GLN A CA 1
ATOM 784 C C . GLN A 1 101 ? -10.389 -3.318 4.538 1.00 92.12 101 GLN A C 1
ATOM 786 O O . GLN A 1 101 ? -10.743 -2.547 3.648 1.00 92.12 101 GLN A O 1
ATOM 791 N N . LEU A 1 102 ? -9.111 -3.605 4.762 1.00 93.69 102 LEU A N 1
ATOM 792 C CA . LEU A 1 102 ? -8.023 -2.999 4.007 1.00 93.69 102 LEU A CA 1
ATOM 793 C C . LEU A 1 102 ? -7.146 -4.061 3.367 1.00 93.69 102 LEU A C 1
ATOM 795 O O . LEU A 1 102 ? -6.876 -5.114 3.947 1.00 93.69 102 LEU A O 1
ATOM 799 N N . VAL A 1 103 ? -6.658 -3.746 2.172 1.00 95.06 103 VAL A N 1
ATOM 800 C CA . VAL A 1 103 ? -5.623 -4.522 1.495 1.00 95.06 103 VAL A CA 1
ATOM 801 C C . VAL A 1 103 ? -4.582 -3.571 0.950 1.00 95.06 103 VAL A C 1
ATOM 803 O O . VAL A 1 103 ? -4.891 -2.699 0.140 1.00 95.06 103 VAL A O 1
ATOM 806 N N . ILE A 1 104 ? -3.332 -3.768 1.352 1.00 94.69 104 ILE A N 1
ATOM 807 C CA . ILE A 1 104 ? -2.205 -3.135 0.676 1.00 94.69 104 ILE A CA 1
ATOM 808 C C . ILE A 1 104 ? -1.600 -4.105 -0.326 1.00 94.69 104 ILE A C 1
ATOM 810 O O . ILE A 1 104 ? -1.444 -5.294 -0.047 1.00 94.69 104 ILE A O 1
ATOM 814 N N . VAL A 1 105 ? -1.197 -3.579 -1.475 1.00 93.94 105 VAL A N 1
ATOM 815 C CA . VAL A 1 105 ? -0.432 -4.317 -2.475 1.00 93.94 105 VAL A CA 1
ATOM 816 C C . VAL A 1 105 ? 0.754 -3.470 -2.908 1.00 93.94 105 VAL A C 1
ATOM 818 O O . VAL A 1 105 ? 0.594 -2.309 -3.277 1.00 93.94 105 VAL A O 1
ATOM 821 N N . ALA A 1 106 ? 1.961 -4.029 -2.867 1.00 93.38 106 ALA A N 1
ATOM 822 C CA . ALA A 1 106 ? 3.181 -3.289 -3.166 1.00 93.38 106 ALA A CA 1
ATOM 823 C C . ALA A 1 106 ? 4.176 -4.117 -3.979 1.00 93.38 106 ALA A C 1
ATOM 825 O O . ALA A 1 106 ? 4.571 -5.204 -3.568 1.00 93.38 106 ALA A O 1
ATOM 826 N N . ALA A 1 107 ? 4.658 -3.564 -5.091 1.00 91.81 107 ALA A N 1
ATOM 827 C CA . ALA A 1 107 ? 5.698 -4.157 -5.921 1.00 91.81 107 ALA A CA 1
ATOM 828 C C . ALA A 1 107 ? 7.069 -3.496 -5.692 1.00 91.81 107 ALA A C 1
ATOM 830 O O . ALA A 1 107 ? 7.234 -2.271 -5.689 1.00 91.81 107 ALA A O 1
ATOM 831 N N . ARG A 1 108 ? 8.105 -4.319 -5.531 1.00 88.31 108 ARG A N 1
ATOM 832 C CA . ARG A 1 108 ? 9.496 -3.906 -5.315 1.00 88.31 108 ARG A CA 1
ATOM 833 C C . ARG A 1 108 ? 10.067 -3.258 -6.568 1.00 88.31 108 ARG A C 1
ATOM 835 O O . ARG A 1 108 ? 10.732 -2.215 -6.473 1.00 88.31 108 ARG A O 1
ATOM 842 N N . VAL A 1 109 ? 9.814 -3.907 -7.703 1.00 87.12 109 VAL A N 1
ATOM 843 C CA . VAL A 1 109 ? 10.322 -3.613 -9.046 1.00 87.12 109 VAL A CA 1
ATOM 844 C C . VAL A 1 109 ? 9.129 -3.390 -9.979 1.00 87.12 109 VAL A C 1
ATOM 846 O O . VAL A 1 109 ? 8.053 -3.928 -9.742 1.00 87.12 109 VAL A O 1
ATOM 849 N N . THR A 1 110 ? 9.299 -2.550 -11.003 1.00 88.50 110 THR A N 1
ATOM 850 C CA . THR A 1 110 ? 8.297 -2.433 -12.073 1.00 88.50 110 THR A CA 1
ATOM 851 C C . THR A 1 110 ? 8.339 -3.718 -12.904 1.00 88.50 110 THR A C 1
ATOM 853 O O . THR A 1 110 ? 9.429 -4.057 -13.367 1.00 88.50 110 THR A O 1
ATOM 856 N N . PRO A 1 111 ? 7.223 -4.432 -13.108 1.00 86.94 111 PRO A N 1
ATOM 857 C CA . PRO A 1 111 ? 7.188 -5.560 -14.035 1.00 86.94 111 PRO A CA 1
ATOM 858 C C . PRO A 1 111 ? 7.564 -5.122 -15.460 1.00 86.94 111 PRO A C 1
ATOM 860 O O . PRO A 1 111 ? 7.366 -3.969 -15.835 1.00 86.94 111 PRO A O 1
ATOM 863 N N . ASN A 1 112 ? 8.108 -6.022 -16.276 1.00 88.38 112 ASN A N 1
ATOM 864 C CA . ASN A 1 112 ? 8.423 -5.698 -17.670 1.00 88.38 112 ASN A CA 1
ATOM 865 C C . ASN A 1 112 ? 7.138 -5.616 -18.511 1.00 88.38 112 ASN A C 1
ATOM 867 O O . ASN A 1 112 ? 6.225 -6.414 -18.322 1.00 88.38 112 ASN A O 1
ATOM 871 N N . GLY A 1 113 ? 7.085 -4.692 -19.476 1.00 86.69 113 GLY A N 1
ATOM 872 C CA . GLY A 1 113 ? 5.976 -4.596 -20.440 1.00 86.69 113 GLY A CA 1
ATOM 873 C C . GLY A 1 113 ? 4.737 -3.824 -19.967 1.00 86.69 113 GLY A C 1
ATOM 874 O O . GLY A 1 113 ? 3.773 -3.728 -20.723 1.00 86.69 113 GLY A O 1
ATOM 875 N N . VAL A 1 114 ? 4.767 -3.246 -18.764 1.00 89.06 114 VAL A N 1
ATOM 876 C CA . VAL A 1 114 ? 3.707 -2.368 -18.230 1.00 89.06 114 VAL A CA 1
ATOM 877 C C . VAL A 1 114 ? 3.835 -0.928 -18.750 1.00 89.06 114 VAL A C 1
ATOM 879 O O . VAL A 1 114 ? 4.767 -0.614 -19.495 1.00 89.06 114 VAL A O 1
ATOM 882 N N . ALA A 1 115 ? 2.881 -0.061 -18.400 1.00 87.00 115 ALA A N 1
ATOM 883 C CA . ALA A 1 115 ? 2.924 1.361 -18.744 1.00 87.00 115 ALA A CA 1
ATOM 884 C C . ALA A 1 115 ? 4.094 2.098 -18.055 1.00 87.00 115 ALA A C 1
ATOM 886 O O . ALA A 1 115 ? 4.534 1.712 -16.971 1.00 87.00 115 ALA A O 1
ATOM 887 N N . ASP A 1 116 ? 4.578 3.188 -18.656 1.00 83.06 116 ASP A N 1
ATOM 888 C CA . ASP A 1 116 ? 5.739 3.939 -18.143 1.00 83.06 116 ASP A CA 1
ATOM 889 C C . ASP A 1 116 ? 5.479 4.566 -16.761 1.00 83.06 116 ASP A C 1
ATOM 891 O O . ASP A 1 116 ? 6.383 4.687 -15.934 1.00 83.06 116 ASP A O 1
ATOM 895 N N . ASN A 1 117 ? 4.220 4.895 -16.475 1.00 85.25 117 ASN A N 1
ATOM 896 C CA . ASN A 1 117 ? 3.736 5.439 -15.209 1.00 85.25 117 ASN A CA 1
ATOM 897 C C . ASN A 1 117 ? 3.148 4.364 -14.272 1.00 85.25 117 ASN A C 1
ATOM 899 O O . ASN A 1 117 ? 2.270 4.667 -13.467 1.00 85.25 117 ASN A O 1
ATOM 903 N N . PHE A 1 118 ? 3.617 3.114 -14.366 1.00 89.06 118 PHE A N 1
ATOM 904 C CA . PHE A 1 118 ? 3.073 2.003 -13.585 1.00 89.06 118 PHE A CA 1
ATOM 905 C C . PHE A 1 118 ? 3.070 2.261 -12.070 1.00 89.06 118 PHE A C 1
ATOM 907 O O . PHE A 1 118 ? 4.116 2.404 -11.421 1.00 89.06 118 PHE A O 1
ATOM 914 N N . GLN A 1 119 ? 1.875 2.228 -11.488 1.00 91.00 119 GLN A N 1
ATOM 915 C CA . GLN A 1 119 ? 1.632 2.391 -10.067 1.00 91.00 119 GLN A CA 1
ATOM 916 C C . GLN A 1 119 ? 1.967 1.099 -9.312 1.00 91.00 119 GLN A C 1
ATOM 918 O O . GLN A 1 119 ? 1.238 0.110 -9.336 1.00 91.00 119 GLN A O 1
ATOM 923 N N . LYS A 1 120 ? 3.091 1.118 -8.591 1.00 93.00 120 LYS A N 1
ATOM 924 C CA . LYS A 1 120 ? 3.603 -0.040 -7.834 1.00 93.00 120 LYS A CA 1
ATOM 925 C C . LYS A 1 120 ? 2.875 -0.318 -6.530 1.00 93.00 120 LYS A C 1
ATOM 927 O O . LYS A 1 120 ? 3.104 -1.375 -5.948 1.00 93.00 120 LYS A O 1
ATOM 932 N N . TYR A 1 121 ? 2.109 0.643 -6.034 1.00 94.06 121 TYR A N 1
ATOM 933 C CA . TYR A 1 121 ? 1.533 0.606 -4.699 1.00 94.06 121 TYR A CA 1
ATOM 934 C C . TYR A 1 121 ? 0.037 0.866 -4.811 1.00 94.06 121 TYR A C 1
ATOM 936 O O . TYR A 1 121 ? -0.377 1.900 -5.332 1.00 94.06 121 TYR A O 1
ATOM 944 N N . GLY A 1 122 ? -0.757 -0.085 -4.346 1.00 93.75 122 GLY A N 1
ATOM 945 C CA . GLY A 1 122 ? -2.208 -0.022 -4.341 1.00 93.75 122 GLY A CA 1
ATOM 946 C C . GLY A 1 122 ? -2.744 -0.168 -2.927 1.00 93.75 122 GLY A C 1
ATOM 947 O O . GLY A 1 122 ? -2.181 -0.911 -2.120 1.00 93.75 122 GLY A O 1
ATOM 948 N N . LEU A 1 123 ? -3.835 0.540 -2.661 1.00 94.31 123 LEU A N 1
ATOM 949 C CA . LEU A 1 123 ? -4.641 0.390 -1.461 1.00 94.31 123 LEU A CA 1
ATOM 950 C C . LEU A 1 123 ? -6.069 0.067 -1.898 1.00 94.31 123 LEU A C 1
ATOM 952 O O . LEU A 1 123 ? -6.626 0.743 -2.762 1.00 94.31 123 LEU A O 1
ATOM 956 N N . ILE A 1 124 ? -6.640 -0.965 -1.295 1.00 92.94 124 ILE A N 1
ATOM 957 C CA . ILE A 1 124 ? -8.049 -1.314 -1.423 1.00 92.94 124 ILE A CA 1
ATOM 958 C C . ILE A 1 124 ? -8.682 -1.118 -0.052 1.00 92.94 124 ILE A C 1
ATOM 960 O O . ILE A 1 124 ? -8.150 -1.610 0.943 1.00 92.94 124 ILE A O 1
ATOM 964 N N . VAL A 1 125 ? -9.815 -0.427 -0.014 1.00 91.38 125 VAL A N 1
ATOM 965 C CA . VAL A 1 125 ? -10.615 -0.212 1.192 1.00 91.38 125 VAL A CA 1
ATOM 966 C C . VAL A 1 125 ? -12.026 -0.701 0.904 1.00 91.38 125 VAL A C 1
ATOM 968 O O . VAL A 1 125 ? -12.628 -0.315 -0.097 1.00 91.38 125 VAL A O 1
ATOM 971 N N . ASN A 1 126 ? -12.536 -1.595 1.750 1.00 89.62 126 ASN A N 1
ATOM 972 C CA . ASN A 1 126 ? -13.868 -2.192 1.631 1.00 89.62 126 ASN A CA 1
ATOM 973 C C . ASN A 1 126 ? -14.143 -2.731 0.215 1.00 89.62 126 ASN A C 1
ATOM 975 O O . ASN A 1 126 ? -15.194 -2.503 -0.379 1.00 89.62 126 ASN A O 1
ATOM 979 N N . GLY A 1 127 ? -13.145 -3.418 -0.351 1.00 87.56 127 GLY A N 1
ATOM 980 C CA . GLY A 1 127 ? -13.231 -4.046 -1.671 1.00 87.56 127 GLY A CA 1
ATOM 981 C C . GLY A 1 127 ? -13.070 -3.104 -2.862 1.00 87.56 127 GLY A C 1
ATOM 982 O O . GLY A 1 127 ? -13.107 -3.564 -3.998 1.00 87.56 127 GLY A O 1
ATOM 983 N N . LYS A 1 128 ? -12.860 -1.804 -2.638 1.00 87.56 128 LYS A N 1
ATOM 984 C CA . LYS A 1 128 ? -12.680 -0.815 -3.704 1.00 87.56 128 LYS A CA 1
ATOM 985 C C . LYS A 1 128 ? -11.256 -0.287 -3.729 1.00 87.56 128 LYS A C 1
ATOM 987 O O . LYS A 1 128 ? -10.715 0.101 -2.696 1.00 87.56 128 LYS A O 1
ATOM 992 N N . GLU A 1 129 ? -10.647 -0.276 -4.913 1.00 87.56 129 GLU A N 1
ATOM 993 C CA . GLU A 1 129 ? -9.383 0.429 -5.126 1.00 87.56 129 GLU A CA 1
ATOM 994 C C . GLU A 1 129 ? -9.593 1.910 -4.825 1.00 87.56 129 GLU A C 1
ATOM 996 O O . GLU A 1 129 ? -10.530 2.530 -5.333 1.00 87.56 129 GLU A O 1
ATOM 1001 N N . VAL A 1 130 ? -8.729 2.467 -3.982 1.00 84.12 130 VAL A N 1
ATOM 1002 C CA . VAL A 1 130 ? -8.801 3.886 -3.664 1.00 84.12 130 VAL A CA 1
ATOM 1003 C C . VAL A 1 130 ? -8.085 4.658 -4.772 1.00 84.12 130 VAL A C 1
ATOM 1005 O O . VAL A 1 130 ? -6.881 4.447 -4.966 1.00 84.12 130 VAL A O 1
ATOM 1008 N N . PRO A 1 131 ? -8.785 5.534 -5.518 1.00 79.12 131 PRO A N 1
ATOM 1009 C CA . PRO A 1 131 ? -8.159 6.291 -6.589 1.00 79.12 131 PRO A CA 1
ATOM 1010 C C . PRO A 1 131 ? -7.082 7.199 -5.999 1.00 79.12 131 PRO A C 1
ATOM 1012 O O . PRO A 1 131 ? -7.309 7.893 -5.004 1.00 79.12 131 PRO A O 1
ATOM 1015 N N . LEU A 1 132 ? -5.897 7.173 -6.606 1.00 79.38 132 LEU A N 1
ATOM 1016 C CA . LEU A 1 132 ? -4.769 7.969 -6.149 1.00 79.38 132 LEU A CA 1
ATOM 1017 C C . LEU A 1 132 ? -4.701 9.296 -6.890 1.00 79.38 132 LEU A C 1
ATOM 1019 O O . LEU A 1 132 ? -4.533 9.329 -8.110 1.00 79.38 132 LEU A O 1
ATOM 1023 N N . VAL A 1 133 ? -4.703 10.387 -6.134 1.00 75.38 133 VAL A N 1
ATOM 1024 C CA . VAL A 1 133 ? -4.265 11.689 -6.629 1.00 75.38 133 VAL A CA 1
ATOM 1025 C C . VAL A 1 133 ? -2.760 11.762 -6.407 1.00 75.38 133 VAL A C 1
ATOM 1027 O O . VAL A 1 133 ? -2.287 11.833 -5.270 1.00 75.38 133 VAL A O 1
ATOM 1030 N N . GLN A 1 134 ? -1.981 11.689 -7.488 1.00 58.31 134 GLN A N 1
ATOM 1031 C CA . GLN A 1 134 ? -0.546 11.944 -7.391 1.00 58.31 134 GLN A CA 1
ATOM 1032 C C . GLN A 1 134 ? -0.339 13.453 -7.208 1.00 58.31 134 GLN A C 1
ATOM 1034 O O . GLN A 1 134 ? -0.815 14.224 -8.045 1.00 58.31 134 GLN A O 1
ATOM 1039 N N . PRO A 1 135 ? 0.354 13.908 -6.149 1.00 51.56 135 PRO A N 1
ATOM 1040 C CA . PRO A 1 135 ? 0.746 15.305 -6.062 1.00 51.56 135 PRO A CA 1
ATOM 1041 C C . PRO A 1 135 ? 1.689 15.595 -7.234 1.00 51.56 135 PRO A C 1
ATOM 1043 O O . PRO A 1 135 ? 2.731 14.954 -7.363 1.00 51.56 135 PRO A O 1
ATOM 1046 N N . SER A 1 136 ? 1.314 16.520 -8.121 1.00 46.66 136 SER A N 1
ATOM 1047 C CA . SER A 1 136 ? 2.177 16.926 -9.229 1.00 46.66 136 SER A CA 1
ATOM 1048 C C . SER A 1 136 ? 3.455 17.537 -8.652 1.00 46.66 136 SER A C 1
ATOM 1050 O O . SER A 1 136 ? 3.441 18.659 -8.134 1.00 46.66 136 SER A O 1
ATOM 1052 N N . GLU A 1 137 ? 4.567 16.812 -8.702 1.00 44.34 137 GLU A N 1
ATOM 1053 C CA . GLU A 1 137 ? 5.865 17.400 -8.400 1.00 44.34 137 GLU A CA 1
ATOM 1054 C C . GLU A 1 137 ? 6.186 18.425 -9.502 1.00 44.34 137 GLU A C 1
ATOM 1056 O O . GLU A 1 137 ? 6.391 18.064 -10.656 1.00 44.34 137 GLU A O 1
ATOM 1061 N N . ALA A 1 138 ? 6.221 19.705 -9.114 1.00 36.31 138 ALA A N 1
ATOM 1062 C CA . ALA A 1 138 ? 6.570 20.888 -9.908 1.00 36.31 138 ALA A CA 1
ATOM 1063 C C . ALA A 1 138 ? 5.494 21.443 -10.869 1.00 36.31 138 ALA A C 1
ATOM 1065 O O . ALA A 1 138 ? 5.353 21.003 -12.000 1.00 36.31 138 ALA A O 1
ATOM 1066 N N . GLY A 1 139 ? 4.825 22.522 -10.438 1.00 35.69 139 GLY A N 1
ATOM 1067 C CA . GLY A 1 139 ? 4.900 23.851 -11.076 1.00 35.69 139 GLY A CA 1
ATOM 1068 C C . GLY A 1 139 ? 4.643 24.028 -12.579 1.00 35.69 139 GLY A C 1
ATOM 1069 O O . GLY A 1 139 ? 4.973 25.094 -13.090 1.00 35.69 139 GLY A O 1
ATOM 1070 N N . TYR A 1 140 ? 4.079 23.055 -13.285 1.00 35.41 140 TYR A N 1
ATOM 1071 C CA . TYR A 1 140 ? 3.625 23.219 -14.661 1.00 35.41 140 TYR A CA 1
ATOM 1072 C C . TYR A 1 140 ? 2.102 23.255 -14.679 1.00 35.41 140 TYR A C 1
ATOM 1074 O O . TYR A 1 140 ? 1.432 22.320 -14.240 1.00 35.41 140 TYR A O 1
ATOM 1082 N N . GLU A 1 141 ? 1.568 24.386 -15.139 1.00 37.47 141 GLU A N 1
ATOM 1083 C CA . GLU A 1 141 ? 0.149 24.558 -15.416 1.00 37.47 141 GLU A CA 1
ATOM 1084 C C . GLU A 1 141 ? -0.372 23.414 -16.290 1.00 37.47 141 GLU A C 1
ATOM 1086 O O . GLU A 1 141 ? 0.264 23.010 -17.263 1.00 37.47 141 GLU A O 1
ATOM 1091 N N . GLY A 1 142 ? -1.545 22.925 -15.882 1.00 42.81 142 GLY A N 1
ATOM 1092 C CA . GLY A 1 142 ? -2.428 21.977 -16.547 1.00 42.81 142 GLY A CA 1
ATOM 1093 C C . GLY A 1 142 ? -1.991 21.457 -17.910 1.00 42.81 142 GLY A C 1
ATOM 1094 O O . GLY A 1 142 ? -2.247 22.079 -18.938 1.00 42.81 142 GLY A O 1
ATOM 1095 N N . GLN A 1 143 ? -1.526 20.214 -17.921 1.00 32.62 143 GLN A N 1
ATOM 1096 C CA . GLN A 1 143 ? -1.823 19.335 -19.036 1.00 32.62 143 GLN A CA 1
ATOM 1097 C C . GLN A 1 143 ? -2.554 18.125 -18.468 1.00 32.62 143 GLN A C 1
ATOM 1099 O O . GLN A 1 143 ? -1.992 17.346 -17.697 1.00 32.62 143 GLN A O 1
ATOM 1104 N N . ALA A 1 144 ? -3.846 18.021 -18.791 1.00 44.56 144 ALA A N 1
ATOM 1105 C CA . ALA A 1 144 ? -4.600 16.798 -18.572 1.00 44.56 144 ALA A CA 1
ATOM 1106 C C . ALA A 1 144 ? -3.779 15.658 -19.177 1.00 44.56 144 ALA A C 1
ATOM 1108 O O . ALA A 1 144 ? -3.386 15.743 -20.342 1.00 44.56 144 ALA A O 1
ATOM 1109 N N . VAL A 1 145 ? -3.463 14.645 -18.371 1.00 43.84 145 VAL A N 1
ATOM 1110 C CA . VAL A 1 145 ? -2.773 13.453 -18.856 1.00 43.84 145 VAL A CA 1
ATOM 1111 C C . VAL A 1 145 ? -3.683 12.868 -19.928 1.00 43.84 145 VAL A C 1
ATOM 1113 O O . VAL A 1 145 ? -4.754 12.349 -19.609 1.00 43.84 145 VAL A O 1
ATOM 1116 N N . GLU A 1 146 ? -3.316 13.043 -21.200 1.00 42.62 146 GLU A N 1
ATOM 1117 C CA . GLU A 1 146 ? -4.023 12.394 -22.295 1.00 42.62 146 GLU A CA 1
ATOM 1118 C C . GLU A 1 146 ? -4.082 10.909 -21.958 1.00 42.62 146 GLU A C 1
ATOM 1120 O O . GLU A 1 146 ? -3.084 10.315 -21.539 1.00 42.62 146 GLU A O 1
ATOM 1125 N N . ALA A 1 147 ? -5.274 10.327 -22.072 1.00 43.16 147 ALA A N 1
ATOM 1126 C CA . ALA A 1 147 ? -5.476 8.905 -21.885 1.00 43.16 147 ALA A CA 1
ATOM 1127 C C . ALA A 1 147 ? -4.591 8.172 -22.899 1.00 43.16 147 ALA A C 1
ATOM 1129 O O . ALA A 1 147 ? -4.966 7.996 -24.058 1.00 43.16 147 ALA A O 1
ATOM 1130 N N . PHE A 1 148 ? -3.384 7.792 -22.476 1.00 40.28 148 PHE A N 1
ATOM 1131 C CA . PHE A 1 148 ? -2.480 7.007 -23.291 1.00 40.28 148 PHE A CA 1
ATOM 1132 C C . PHE A 1 148 ? -3.211 5.716 -23.633 1.00 40.28 148 PHE A C 1
ATOM 1134 O O . PHE A 1 148 ? -3.480 4.883 -22.768 1.00 40.28 148 PHE A O 1
ATOM 1141 N N . SER A 1 149 ? -3.524 5.555 -24.916 1.00 44.81 149 SER A N 1
ATOM 1142 C CA . SER A 1 149 ? -4.162 4.387 -25.524 1.00 44.81 149 SER A CA 1
ATOM 1143 C C . SER A 1 149 ? -3.258 3.148 -25.517 1.00 44.81 149 SER A C 1
ATOM 1145 O O . SER A 1 149 ? -3.306 2.311 -26.417 1.00 44.81 149 SER A O 1
ATOM 1147 N N . SER A 1 150 ? -2.392 3.009 -24.514 1.00 52.78 150 SER A N 1
ATOM 1148 C CA . SER A 1 150 ? -1.594 1.811 -24.358 1.00 52.78 150 SER A CA 1
ATOM 1149 C C . SER A 1 150 ? -2.479 0.727 -23.760 1.00 52.78 150 SER A C 1
ATOM 1151 O O . SER A 1 150 ? -2.986 0.874 -22.653 1.00 52.78 150 SER A O 1
ATOM 1153 N N . SER A 1 151 ? -2.602 -0.400 -24.454 1.00 64.94 151 SER A N 1
ATOM 1154 C CA . SER A 1 151 ? -3.189 -1.657 -23.967 1.00 64.94 151 SER A CA 1
ATOM 1155 C C . SER A 1 151 ? -2.432 -2.274 -22.774 1.00 64.94 151 SER A C 1
ATOM 1157 O O . SER A 1 151 ? -2.506 -3.479 -22.542 1.00 64.94 151 SER A O 1
ATOM 1159 N N . LYS A 1 152 ? -1.608 -1.484 -22.081 1.00 79.44 152 LYS A N 1
ATOM 1160 C CA . LYS A 1 152 ? -0.674 -1.909 -21.048 1.00 79.44 152 LYS A CA 1
ATOM 1161 C C . LYS A 1 152 ? -1.248 -1.574 -19.683 1.00 79.44 152 LYS A C 1
ATOM 1163 O O . LYS A 1 152 ? -1.803 -0.501 -19.473 1.00 79.44 152 LYS A O 1
ATOM 1168 N N . THR A 1 153 ? -1.058 -2.490 -18.747 1.00 84.44 153 THR A N 1
ATOM 1169 C CA . THR A 1 153 ? -1.470 -2.334 -17.357 1.00 84.44 153 THR A CA 1
ATOM 1170 C C . THR A 1 153 ? -0.762 -1.145 -16.706 1.00 84.44 153 THR A C 1
ATOM 1172 O O . THR A 1 153 ? 0.465 -1.035 -16.793 1.00 84.44 153 THR A O 1
ATOM 1175 N N . SER A 1 154 ? -1.519 -0.270 -16.043 1.00 87.62 154 SER A N 1
ATOM 1176 C CA . SER A 1 154 ? -1.006 0.957 -15.415 1.00 87.62 154 SER A CA 1
ATOM 1177 C C . SER A 1 154 ? -0.875 0.866 -13.892 1.00 87.62 154 SER A C 1
ATOM 1179 O O . SER A 1 154 ? -0.228 1.720 -13.294 1.00 87.62 154 SER A O 1
ATOM 1181 N N . SER A 1 155 ? -1.418 -0.174 -13.251 1.00 90.44 155 SER A N 1
ATOM 1182 C CA . SER A 1 155 ? -1.365 -0.365 -11.793 1.00 90.44 155 SER A CA 1
ATOM 1183 C C . SER A 1 155 ? -1.110 -1.821 -11.407 1.00 90.44 155 SER A C 1
ATOM 1185 O O . SER A 1 155 ? -1.535 -2.752 -12.093 1.00 90.44 155 SER A O 1
ATOM 1187 N N . ILE A 1 156 ? -0.438 -2.032 -10.271 1.00 92.12 156 ILE A N 1
ATOM 1188 C CA . ILE A 1 156 ? -0.250 -3.358 -9.670 1.00 92.12 156 ILE A CA 1
ATOM 1189 C C . ILE A 1 156 ? -1.586 -4.039 -9.363 1.00 92.12 156 ILE A C 1
ATOM 1191 O O . ILE A 1 156 ? -1.688 -5.257 -9.487 1.00 92.12 156 ILE A O 1
ATOM 1195 N N . LEU A 1 157 ? -2.615 -3.259 -9.020 1.00 91.75 157 LEU A N 1
ATOM 1196 C CA . LEU A 1 157 ? -3.949 -3.785 -8.751 1.00 91.75 157 LEU A CA 1
ATOM 1197 C C . LEU A 1 157 ? -4.612 -4.276 -10.035 1.00 91.75 157 LEU A C 1
ATOM 1199 O O . LEU A 1 157 ? -5.056 -5.413 -10.065 1.00 91.75 157 LEU A O 1
ATOM 1203 N N . GLN A 1 158 ? -4.554 -3.511 -11.126 1.00 89.94 158 GLN A N 1
ATOM 1204 C CA . GLN A 1 158 ? -5.039 -3.962 -12.436 1.00 89.94 158 GLN A CA 1
ATOM 1205 C C . GLN A 1 158 ? -4.281 -5.206 -12.942 1.00 89.94 158 GLN A C 1
ATOM 1207 O O . GLN A 1 158 ? -4.847 -6.037 -13.646 1.00 89.94 158 GLN A O 1
ATOM 1212 N N . MET A 1 159 ? -2.998 -5.349 -12.587 1.00 89.31 159 MET A N 1
ATOM 1213 C CA . MET A 1 159 ? -2.194 -6.515 -12.968 1.00 89.31 159 MET A CA 1
ATOM 1214 C C . MET A 1 159 ? -2.621 -7.788 -12.234 1.00 89.31 159 MET A C 1
ATOM 1216 O O . MET A 1 159 ? -2.662 -8.856 -12.836 1.00 89.31 159 MET A O 1
ATOM 1220 N N . LEU A 1 160 ? -2.886 -7.682 -10.931 1.00 88.88 160 LEU A N 1
ATOM 1221 C CA . LEU A 1 160 ? -3.231 -8.825 -10.081 1.00 88.88 160 LEU A CA 1
ATOM 1222 C C . LEU A 1 160 ? -4.731 -9.129 -10.082 1.00 88.88 160 LEU A C 1
ATOM 1224 O O . LEU A 1 160 ? -5.123 -10.278 -9.901 1.00 88.88 160 LEU A O 1
ATOM 1228 N N . TYR A 1 161 ? -5.550 -8.109 -10.317 1.00 89.31 161 TYR A N 1
ATOM 1229 C CA . TYR A 1 161 ? -7.005 -8.147 -10.277 1.00 89.31 161 TYR A CA 1
ATOM 1230 C C . TYR A 1 161 ? -7.581 -7.495 -11.547 1.00 89.31 161 TYR A C 1
ATOM 1232 O O . TYR A 1 161 ? -8.236 -6.453 -11.478 1.00 89.31 161 TYR A O 1
ATOM 1240 N N . PRO A 1 162 ? -7.350 -8.081 -12.739 1.00 85.38 162 PRO A N 1
ATOM 1241 C CA . PRO A 1 162 ? -7.793 -7.496 -14.009 1.00 85.38 162 PRO A CA 1
ATOM 1242 C C . PRO A 1 162 ? -9.319 -7.381 -14.131 1.00 85.38 162 PRO A C 1
ATOM 1244 O O . PRO A 1 162 ? -9.805 -6.563 -14.907 1.00 85.38 162 PRO A O 1
ATOM 1247 N N . ASN A 1 163 ? -10.062 -8.170 -13.349 1.00 85.12 163 ASN A N 1
ATOM 1248 C CA . ASN A 1 163 ? -11.526 -8.154 -13.292 1.00 85.12 163 ASN A CA 1
ATOM 1249 C C . ASN A 1 163 ? -12.067 -7.362 -12.086 1.00 85.12 163 ASN A C 1
ATOM 1251 O O . ASN A 1 163 ? -13.257 -7.427 -11.800 1.00 85.12 163 ASN A O 1
ATOM 1255 N N . GLY A 1 164 ? -11.203 -6.628 -11.380 1.00 81.88 164 GLY A N 1
ATOM 1256 C CA . GLY A 1 164 ? -11.525 -5.997 -10.103 1.00 81.88 164 GLY A CA 1
ATOM 1257 C C . GLY A 1 164 ? -11.181 -6.881 -8.904 1.00 81.88 164 GLY A C 1
ATOM 1258 O O . GLY A 1 164 ? -10.960 -8.088 -9.029 1.00 81.88 164 GLY A O 1
ATOM 1259 N N . TYR A 1 165 ? -11.072 -6.247 -7.737 1.00 80.81 165 TYR A N 1
ATOM 1260 C CA . TYR A 1 165 ? -10.832 -6.939 -6.478 1.00 80.81 165 TYR A CA 1
ATOM 1261 C C . TYR A 1 165 ? -12.163 -7.397 -5.886 1.00 80.81 165 TYR A C 1
ATOM 1263 O O . TYR A 1 165 ? -13.010 -6.574 -5.547 1.00 80.81 165 TYR A O 1
ATOM 1271 N N . GLU A 1 166 ? -12.334 -8.704 -5.732 1.00 77.44 166 GLU A N 1
ATOM 1272 C CA . GLU A 1 166 ? -13.477 -9.263 -5.020 1.00 77.44 166 GLU A CA 1
ATOM 1273 C C . GLU A 1 166 ? -13.064 -9.576 -3.582 1.00 77.44 166 GLU A C 1
ATOM 1275 O O . GLU A 1 166 ? -12.044 -10.228 -3.332 1.00 77.44 166 GLU A O 1
ATOM 1280 N N . ILE A 1 167 ? -13.863 -9.107 -2.619 1.00 66.75 167 ILE A N 1
ATOM 1281 C CA . ILE A 1 167 ? -13.744 -9.542 -1.228 1.00 66.75 167 ILE A CA 1
ATOM 1282 C C . ILE A 1 167 ? -14.275 -10.969 -1.169 1.00 66.75 167 ILE A C 1
ATOM 1284 O O . ILE A 1 167 ? -15.420 -11.217 -0.799 1.00 66.75 167 ILE A O 1
ATOM 1288 N N . ASP A 1 168 ? -13.446 -11.922 -1.560 1.00 60.62 168 ASP A N 1
ATOM 1289 C CA . ASP A 1 168 ? -13.818 -13.308 -1.395 1.00 60.62 168 ASP A CA 1
ATOM 1290 C C . ASP A 1 168 ? -13.601 -13.677 0.078 1.00 60.62 168 ASP A C 1
ATOM 1292 O O . ASP A 1 168 ? -12.496 -13.573 0.625 1.00 60.62 168 ASP A O 1
ATOM 1296 N N . SER A 1 169 ? -14.684 -14.059 0.749 1.00 51.91 169 SER A N 1
ATOM 1297 C CA . SER A 1 169 ? -14.671 -14.514 2.144 1.00 51.91 169 SER A CA 1
ATOM 1298 C C . SER A 1 169 ? -14.032 -15.903 2.291 1.00 51.91 169 SER A C 1
ATOM 1300 O O . SER A 1 169 ? -13.915 -16.401 3.406 1.00 51.91 169 SER A O 1
ATOM 1302 N N . LYS A 1 170 ? -13.601 -16.524 1.180 1.00 43.91 170 LYS A N 1
ATOM 1303 C CA . LYS A 1 170 ? -13.039 -17.883 1.133 1.00 43.91 170 LYS A CA 1
ATOM 1304 C C . LYS A 1 170 ? -11.591 -17.990 0.636 1.00 43.91 170 LYS A C 1
ATOM 1306 O O . LYS A 1 170 ? -11.043 -19.088 0.650 1.00 43.91 170 LYS A O 1
ATOM 1311 N N . THR A 1 171 ? -10.938 -16.897 0.238 1.00 44.25 171 THR A N 1
ATOM 1312 C CA . THR A 1 171 ? -9.596 -16.947 -0.398 1.00 44.25 171 THR A CA 1
ATOM 1313 C C . THR A 1 171 ? -8.436 -16.832 0.601 1.00 44.25 171 THR A C 1
ATOM 1315 O O . THR A 1 171 ? -7.336 -16.416 0.244 1.00 44.25 171 THR A O 1
ATOM 1318 N N . GLU A 1 172 ? -8.645 -17.208 1.866 1.00 45.81 172 GLU A N 1
ATOM 1319 C CA . GLU A 1 172 ? -7.579 -17.179 2.881 1.00 45.81 172 GLU A CA 1
ATOM 1320 C C . GLU A 1 172 ? -6.540 -18.307 2.708 1.00 45.81 172 GLU A C 1
ATOM 1322 O O . GLU A 1 172 ? -5.394 -18.131 3.115 1.00 45.81 172 GLU A O 1
ATOM 1327 N N . ASP A 1 173 ? -6.859 -19.395 1.994 1.00 43.38 173 ASP A N 1
ATOM 1328 C CA . ASP A 1 173 ? -6.016 -20.606 2.005 1.00 43.38 173 ASP A CA 1
ATOM 1329 C C . ASP A 1 173 ? -5.091 -20.812 0.789 1.00 43.38 173 ASP A C 1
ATOM 1331 O O . ASP A 1 173 ? -4.241 -21.702 0.808 1.00 43.38 173 ASP A O 1
ATOM 1335 N N . LEU A 1 174 ? -5.208 -20.025 -0.290 1.00 42.34 174 LEU A N 1
ATOM 1336 C CA . LEU A 1 174 ? -4.534 -20.367 -1.561 1.00 42.34 174 LEU A CA 1
ATOM 1337 C C . LEU A 1 174 ? -3.297 -19.532 -1.927 1.00 42.34 174 LEU A C 1
ATOM 1339 O O . LEU A 1 174 ? -2.588 -19.911 -2.859 1.00 42.34 174 LEU A O 1
ATOM 1343 N N . LEU A 1 175 ? -2.983 -18.440 -1.216 1.00 47.06 175 LEU A N 1
ATOM 1344 C CA . LEU A 1 175 ? -1.842 -17.576 -1.579 1.00 47.06 175 LEU A CA 1
ATOM 1345 C C . LEU A 1 175 ? -0.747 -17.426 -0.518 1.00 47.06 175 LEU A C 1
ATOM 1347 O O . LEU A 1 175 ? 0.321 -16.900 -0.838 1.00 47.06 175 LEU A O 1
ATOM 1351 N N . PHE A 1 176 ? -0.936 -17.931 0.702 1.00 49.28 176 PHE A N 1
ATOM 1352 C CA . PHE A 1 176 ? 0.063 -17.788 1.760 1.00 49.28 176 PHE A CA 1
ATOM 1353 C C . PHE A 1 176 ? 0.193 -19.081 2.556 1.00 49.28 176 PHE A C 1
ATOM 1355 O O . PHE A 1 176 ? -0.625 -19.385 3.413 1.00 49.28 176 PHE A O 1
ATOM 1362 N N . GLY A 1 177 ? 1.261 -19.835 2.282 1.00 42.91 177 GLY A N 1
ATOM 1363 C CA . GLY A 1 177 ? 1.726 -20.858 3.213 1.00 42.91 177 GLY A CA 1
ATOM 1364 C C . GLY A 1 177 ? 1.933 -20.224 4.588 1.00 42.91 177 GLY A C 1
ATOM 1365 O O . GLY A 1 177 ? 2.656 -19.232 4.704 1.00 42.91 177 GLY A O 1
ATOM 1366 N N . GLU A 1 178 ? 1.239 -20.790 5.573 1.00 43.53 178 GLU A N 1
ATOM 1367 C CA . GLU A 1 178 ? 1.210 -20.467 6.998 1.00 43.53 178 GLU A CA 1
ATOM 1368 C C . GLU A 1 178 ? 2.388 -19.606 7.485 1.00 43.53 178 GLU A C 1
ATOM 1370 O O . GLU A 1 178 ? 3.513 -20.071 7.678 1.00 43.53 178 GLU A O 1
ATOM 1375 N N . ALA A 1 179 ? 2.108 -18.334 7.763 1.00 40.97 179 ALA A N 1
ATOM 1376 C CA . ALA A 1 179 ? 2.881 -17.567 8.727 1.00 40.97 179 ALA A CA 1
ATOM 1377 C C . ALA A 1 179 ? 2.008 -17.412 9.970 1.00 40.97 179 ALA A C 1
ATOM 1379 O O . ALA A 1 179 ? 1.266 -16.444 10.112 1.00 40.97 179 ALA A O 1
ATOM 1380 N N . SER A 1 180 ? 2.069 -18.417 10.842 1.00 41.44 180 SER A N 1
ATOM 1381 C CA . SER A 1 180 ? 1.412 -18.438 12.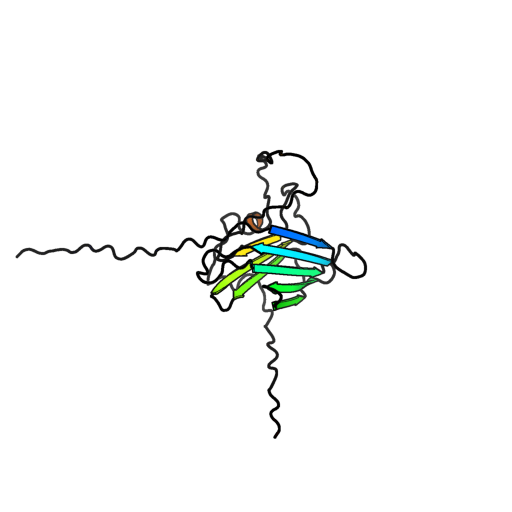145 1.00 41.44 180 SER A CA 1
ATOM 1382 C C . SER A 1 180 ? 1.693 -17.137 12.903 1.00 41.44 180 SER A C 1
ATOM 1384 O O . SER A 1 180 ? 2.846 -16.784 13.169 1.00 41.44 180 SER A O 1
ATOM 1386 N N . ALA A 1 181 ? 0.624 -16.424 13.250 1.00 43.00 181 ALA A N 1
ATOM 1387 C CA . ALA A 1 181 ? 0.666 -15.312 14.177 1.00 43.00 181 ALA A CA 1
ATOM 1388 C C . ALA A 1 181 ? 1.039 -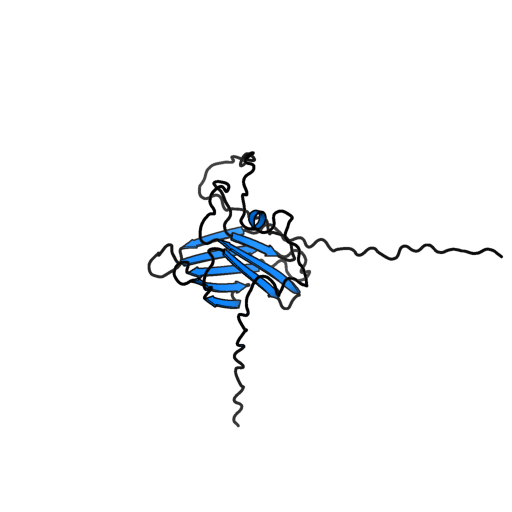15.852 15.565 1.00 43.00 181 ALA A C 1
ATOM 1390 O O . ALA A 1 181 ? 0.242 -16.496 16.238 1.00 43.00 181 ALA A O 1
ATOM 1391 N N . SER A 1 182 ? 2.277 -15.607 15.990 1.00 37.19 182 SER A N 1
ATOM 1392 C CA . SER A 1 182 ? 2.679 -15.761 17.386 1.00 37.19 182 SER A CA 1
ATOM 1393 C C . SER A 1 182 ? 2.231 -14.512 18.140 1.00 37.19 182 SER A C 1
ATOM 1395 O O . SER A 1 182 ? 2.996 -13.557 18.284 1.00 37.19 182 SER A O 1
ATOM 1397 N N . THR A 1 183 ? 0.985 -14.509 18.603 1.00 42.09 183 THR A N 1
ATOM 1398 C CA . THR A 1 183 ? 0.491 -13.558 19.601 1.00 42.09 183 THR A CA 1
ATOM 1399 C C . THR A 1 183 ? 1.303 -13.753 20.883 1.00 42.09 183 THR A C 1
ATOM 1401 O O . THR A 1 183 ? 1.199 -14.793 21.527 1.00 42.09 183 THR A O 1
ATOM 1404 N N . MET A 1 184 ? 2.156 -12.791 21.245 1.00 40.84 184 MET A N 1
ATOM 1405 C CA . MET A 1 184 ? 2.743 -12.763 22.587 1.00 40.84 184 MET A CA 1
ATOM 1406 C C . MET A 1 184 ? 1.671 -12.284 23.567 1.00 40.84 184 MET A C 1
ATOM 1408 O O . MET A 1 184 ? 1.387 -11.089 23.650 1.00 40.84 184 MET A O 1
ATOM 1412 N N . GLU A 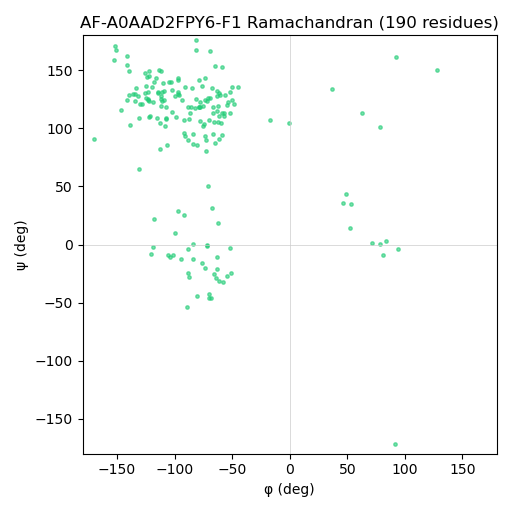1 185 ? 1.084 -13.222 24.309 1.00 39.03 185 GLU A N 1
ATOM 1413 C CA . GLU A 1 185 ? 0.397 -12.930 25.565 1.00 39.03 185 GLU A CA 1
ATOM 1414 C C . GLU A 1 185 ? 1.387 -12.244 26.513 1.00 39.03 185 GLU A C 1
ATOM 1416 O O . GLU A 1 185 ? 2.381 -12.826 26.945 1.00 39.03 185 GLU A O 1
ATOM 1421 N N . THR A 1 186 ? 1.135 -10.974 26.821 1.00 50.97 186 THR A N 1
ATOM 1422 C CA . THR A 1 186 ? 1.794 -10.305 27.942 1.00 50.97 186 THR A CA 1
ATOM 1423 C C . THR A 1 186 ? 0.992 -10.655 29.189 1.00 50.97 186 THR A C 1
ATOM 1425 O O . THR A 1 186 ? -0.039 -10.038 29.467 1.00 50.97 186 THR A O 1
ATOM 1428 N N . GLU A 1 187 ? 1.430 -11.693 29.902 1.00 51.44 187 GLU A N 1
ATOM 1429 C CA . GLU A 1 187 ? 0.874 -12.065 31.199 1.00 51.44 187 GLU A CA 1
ATOM 1430 C C . GLU A 1 187 ? 0.957 -10.891 32.181 1.00 51.44 187 GLU A C 1
ATOM 1432 O O . GLU A 1 187 ? 2.002 -10.275 32.407 1.00 51.44 187 GLU A O 1
ATOM 1437 N N . ARG A 1 188 ? -0.194 -10.605 32.788 1.00 50.00 188 ARG A N 1
ATOM 1438 C CA . ARG A 1 188 ? -0.341 -9.749 33.958 1.00 50.00 188 ARG A CA 1
ATOM 1439 C C . ARG A 1 188 ? 0.412 -10.376 35.131 1.00 50.00 188 ARG A C 1
ATOM 1441 O O . ARG A 1 188 ? -0.032 -11.390 35.661 1.00 50.00 188 ARG A O 1
ATOM 1448 N N . MET A 1 189 ? 1.462 -9.722 35.617 1.00 48.78 189 MET A N 1
ATOM 1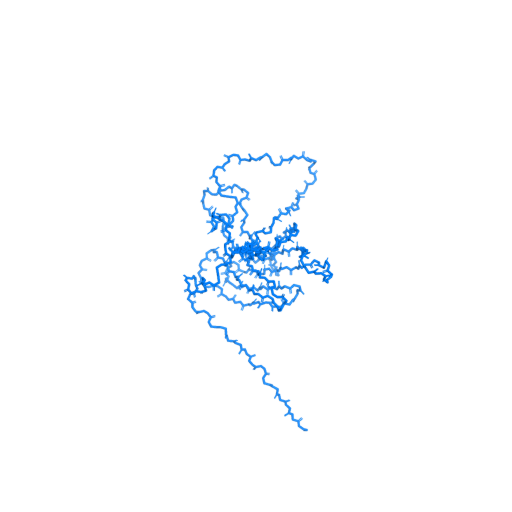449 C CA . MET A 1 189 ? 1.939 -9.944 36.982 1.00 48.78 189 MET A CA 1
ATOM 1450 C C . MET A 1 189 ? 1.244 -8.950 37.917 1.00 48.78 189 MET A C 1
ATOM 1452 O O . MET A 1 189 ? 1.662 -7.807 38.083 1.00 48.78 189 MET A O 1
ATOM 1456 N N . LEU A 1 190 ? 0.133 -9.408 38.493 1.00 54.94 190 LEU A N 1
ATOM 1457 C CA . LEU A 1 190 ? -0.380 -8.932 39.774 1.00 54.94 190 LEU A CA 1
ATOM 1458 C C . LEU A 1 190 ? 0.514 -9.542 40.858 1.00 54.94 190 LEU A C 1
ATOM 1460 O O . LEU A 1 190 ? 0.568 -10.764 40.978 1.00 54.94 190 LEU A O 1
ATOM 1464 N N . LEU A 1 191 ? 1.184 -8.713 41.651 1.00 50.25 191 LEU A N 1
ATOM 1465 C CA . LEU A 1 191 ? 1.679 -9.111 42.964 1.00 50.25 191 LEU A CA 1
ATOM 1466 C C . LEU A 1 191 ? 1.332 -8.009 43.965 1.00 50.25 191 LEU A C 1
ATOM 1468 O O . LEU A 1 191 ? 1.505 -6.822 43.692 1.00 50.25 191 LEU A O 1
ATOM 1472 N N . VAL A 1 192 ? 0.735 -8.502 45.046 1.00 57.53 192 VAL A N 1
ATOM 1473 C CA . VAL A 1 192 ? 0.174 -7.855 46.235 1.00 57.53 192 VAL A CA 1
ATOM 1474 C C . VAL A 1 192 ? 1.197 -6.986 46.955 1.00 57.53 192 VAL A C 1
ATOM 1476 O O . VAL A 1 192 ? 2.372 -7.412 47.023 1.00 57.53 192 VAL A O 1
#

pLDDT: mean 73.68, std 20.85, range [32.62, 98.12]

Foldseek 3Di:
DDDDDDDDPPDPPPPPPFDKAAKEWDKDQDDDPSPNQWIKIKIWTFGPPPPPDRDIKIWIWIARNVFQWIWIDIPNHTPDTDRDDDDQKDWDWDADPVGKIKIKIAGNDDDPQADPQAARIWMDIPQHTRHYDYDPDDDDPDDDPPPPPDPGHRYPQCVVCVPGGDPDPPPPPDPDDDPDDPPDDPDDDDDD

Sequence (192 aa):
MTISIDNTPSNVDTTEATSVSEATLSVENVGRFKKANKKLITWTFVDTMSNENKEPHTVTLEWNKRSGKMVINLDGALVCSYKHKGNDIISHKWQTSDGMQLVIVAARVTPNGVADNFQKYGLIVNGKEVPLVQPSEAGYEGQAVEAFSSSKTSSILQMLYPNGYEIDSKTEDLLFGEASASTMETERMLLV

Mean predicted aligned error: 13.66 Å